Protein AF-A0ABD2NQE4-F1 (afdb_monomer_lite)

Secondary structure (DSSP, 8-state):
-------HHHHHHHHHHHHHHHHTTSS-GGGTS-HHHHHHHHHHHHTTS-TTEEEEEEEPS---EEEETTEEEE---EEEEE----EEEE--PPPEE-SSSEEEEE---SEEEEEETTTTEEEEEEHHHHHHSEEEETTEEE---S--EETTTS--HHHHHHTT-TTT----EEEEE--SEEEEE-SSTTEEEEEESS-EEEEEEETTEEEEEEE-SEEEEE--TTEEEE-SS-EE---------------

InterPro domains:
  IPR022048 Envelope fusion protein-like [PF12259] (82-244)

Radius of gyration: 30.12 Å; chains: 1; bounding box: 75×33×98 Å

pLDDT: mean 81.3, std 13.09, range [29.17, 95.19]

Structure (mmCIF, N/CA/C/O backbone):
data_AF-A0ABD2NQE4-F1
#
_entry.id   AF-A0ABD2NQE4-F1
#
loop_
_atom_site.group_PDB
_atom_site.id
_atom_site.type_symbol
_atom_site.label_atom_id
_atom_site.label_alt_id
_atom_site.label_comp_id
_atom_site.label_asym_id
_atom_site.label_entity_id
_atom_site.label_seq_id
_atom_site.pdbx_PDB_ins_code
_atom_site.Cartn_x
_atom_site.Cartn_y
_atom_site.Cartn_z
_atom_site.occupancy
_atom_site.B_iso_or_equiv
_atom_site.auth_seq_id
_atom_site.auth_comp_id
_atom_site.auth_asym_id
_atom_site.auth_atom_id
_atom_site.pdbx_PDB_model_num
ATOM 1 N N . MET A 1 1 ? 9.183 14.064 -67.040 1.00 40.44 1 MET A N 1
ATOM 2 C CA . MET A 1 1 ? 10.427 13.441 -66.552 1.00 40.44 1 MET A CA 1
ATOM 3 C C . MET A 1 1 ? 10.761 14.152 -65.257 1.00 40.44 1 MET A C 1
ATOM 5 O O . MET A 1 1 ? 10.849 15.370 -65.294 1.00 40.44 1 MET A O 1
ATOM 9 N N . TYR A 1 2 ? 10.782 13.443 -64.129 1.00 34.53 2 TYR A N 1
ATOM 10 C CA . TYR A 1 2 ? 11.183 14.023 -62.847 1.00 34.53 2 TYR A CA 1
ATOM 11 C C . TYR A 1 2 ? 12.609 13.558 -62.582 1.00 34.53 2 TYR A C 1
ATOM 13 O O . TYR A 1 2 ? 12.850 12.358 -62.476 1.00 34.53 2 TYR A O 1
ATOM 21 N N . GLU A 1 3 ? 13.533 14.508 -62.573 1.00 41.41 3 GLU A N 1
ATOM 22 C CA . GLU A 1 3 ? 14.932 14.314 -62.212 1.00 41.41 3 GLU A CA 1
ATOM 23 C C . GLU A 1 3 ? 15.075 14.740 -60.750 1.00 41.41 3 GLU A C 1
ATOM 25 O O . GLU A 1 3 ? 14.549 15.780 -60.348 1.00 41.41 3 GLU A O 1
ATOM 30 N N . VAL A 1 4 ? 15.683 13.882 -59.935 1.00 47.53 4 VAL A N 1
ATOM 31 C CA . VAL A 1 4 ? 15.941 14.147 -58.519 1.00 47.53 4 VAL A CA 1
ATOM 32 C C . VAL A 1 4 ? 17.447 14.103 -58.345 1.00 47.53 4 VAL A C 1
ATOM 34 O O . VAL A 1 4 ? 18.039 13.026 -58.372 1.00 47.53 4 VAL A O 1
ATOM 37 N N . ASP A 1 5 ? 18.049 15.273 -58.170 1.00 59.53 5 ASP A N 1
ATOM 38 C CA . ASP A 1 5 ? 19.453 15.403 -57.801 1.00 59.53 5 ASP A CA 1
ATOM 39 C C . ASP A 1 5 ? 19.585 15.275 -56.280 1.00 59.53 5 ASP A C 1
ATOM 41 O O . ASP A 1 5 ? 19.053 16.093 -55.528 1.00 59.53 5 ASP A O 1
ATOM 45 N N . SER A 1 6 ? 20.292 14.246 -55.808 1.00 63.44 6 SER A N 1
ATOM 46 C CA . SER A 1 6 ? 20.629 14.079 -54.389 1.00 63.44 6 SER A CA 1
ATOM 47 C C . SER A 1 6 ? 22.129 14.265 -54.167 1.00 63.44 6 SER A C 1
ATOM 49 O O . SER A 1 6 ? 22.951 13.525 -54.716 1.00 63.44 6 SER A O 1
ATOM 51 N N . ASN A 1 7 ? 22.500 15.234 -53.329 1.00 75.44 7 ASN A N 1
ATOM 52 C CA . ASN A 1 7 ? 23.886 15.473 -52.933 1.00 75.44 7 ASN A CA 1
ATOM 53 C C . ASN A 1 7 ? 24.275 14.574 -51.750 1.00 75.44 7 ASN A C 1
ATOM 55 O O . ASN A 1 7 ? 24.188 14.960 -50.583 1.00 75.44 7 ASN A O 1
ATOM 59 N N . TYR A 1 8 ? 24.750 13.371 -52.059 1.00 73.31 8 TYR A N 1
ATOM 60 C CA . TYR A 1 8 ? 25.128 12.374 -51.056 1.00 73.31 8 TYR A CA 1
ATOM 61 C C . TYR A 1 8 ? 26.219 12.845 -50.076 1.00 73.31 8 TYR A C 1
ATOM 63 O O . TYR A 1 8 ? 26.265 12.373 -48.942 1.00 73.31 8 TYR A O 1
ATOM 71 N N . ILE A 1 9 ? 27.088 13.787 -50.466 1.00 77.94 9 ILE A N 1
ATOM 72 C CA . ILE A 1 9 ? 28.136 14.322 -49.576 1.00 77.94 9 ILE A CA 1
ATOM 73 C C . ILE A 1 9 ? 27.513 15.139 -48.440 1.00 77.94 9 ILE A C 1
ATOM 75 O O . ILE A 1 9 ? 27.929 15.033 -47.284 1.00 77.94 9 ILE A O 1
ATOM 79 N N . GLU A 1 10 ? 26.501 15.939 -48.761 1.00 78.50 10 GLU A N 1
ATOM 80 C CA . GLU A 1 10 ? 25.782 16.749 -47.783 1.00 78.50 10 GLU A CA 1
ATOM 81 C C . GLU A 1 10 ? 24.981 15.869 -46.819 1.00 78.50 10 GLU A C 1
ATOM 83 O O . GLU A 1 10 ? 25.065 16.052 -45.603 1.00 78.50 10 GLU A O 1
ATOM 88 N N . GLU A 1 11 ? 24.300 14.843 -47.333 1.00 78.38 11 GLU A N 1
ATOM 89 C CA . GLU A 1 11 ? 23.569 13.875 -46.507 1.00 78.38 11 GLU A CA 1
ATOM 90 C C . GLU A 1 11 ? 24.487 13.131 -45.526 1.00 78.38 11 GLU A C 1
ATOM 92 O O . GLU A 1 11 ? 24.168 13.016 -44.337 1.00 78.38 11 GLU A O 1
ATOM 97 N N . VAL A 1 12 ? 25.660 12.680 -45.989 1.00 80.25 12 VAL A N 1
ATOM 98 C CA . VAL A 1 12 ? 26.662 12.014 -45.141 1.00 80.25 12 VAL A CA 1
ATOM 99 C C . VAL A 1 12 ? 27.198 12.964 -44.067 1.00 80.25 12 VAL A C 1
ATOM 101 O O . VAL A 1 12 ? 27.306 12.574 -42.902 1.00 80.25 12 VAL A O 1
ATOM 104 N N . SER A 1 13 ? 27.483 14.220 -44.423 1.00 80.94 13 SER A N 1
ATOM 105 C CA . SER A 1 13 ? 27.954 15.243 -43.480 1.00 80.94 13 SER A CA 1
ATOM 106 C C . SER A 1 13 ? 26.922 15.530 -42.381 1.00 80.94 13 SER A C 1
ATOM 108 O O . SER A 1 13 ? 27.260 15.569 -41.194 1.00 80.94 13 SER A O 1
ATOM 110 N N . ILE A 1 14 ? 25.641 15.639 -42.750 1.00 83.06 14 ILE A N 1
ATOM 111 C CA . ILE A 1 14 ? 24.532 15.832 -41.805 1.00 83.06 14 ILE A CA 1
ATOM 112 C C . ILE A 1 14 ? 24.421 14.644 -40.845 1.00 83.06 14 ILE A C 1
ATOM 114 O O . ILE A 1 14 ? 24.282 14.839 -39.633 1.00 83.06 14 ILE A O 1
ATOM 118 N N . LEU A 1 15 ? 24.485 13.414 -41.362 1.00 82.25 15 LEU A N 1
ATOM 119 C CA . LEU A 1 15 ? 24.384 12.208 -40.540 1.00 82.25 15 LEU A CA 1
ATOM 120 C C . LEU A 1 15 ? 25.554 12.110 -39.549 1.00 82.25 15 LEU A C 1
ATOM 122 O O . LEU A 1 15 ? 25.346 11.830 -38.366 1.00 82.25 15 LEU A O 1
ATOM 126 N N . TYR A 1 16 ? 26.771 12.404 -40.010 1.00 82.00 16 TYR A N 1
ATOM 127 C CA . TYR A 1 16 ? 27.968 12.415 -39.173 1.00 82.00 16 TYR A CA 1
ATOM 128 C C . TYR A 1 16 ? 27.900 13.488 -38.076 1.00 82.00 16 TYR A C 1
ATOM 130 O O . TYR A 1 16 ? 28.210 13.212 -36.916 1.00 82.00 16 TYR A O 1
ATOM 138 N N . GLY A 1 17 ? 27.408 14.687 -38.404 1.00 83.00 17 GLY A N 1
ATOM 139 C CA . GLY A 1 17 ? 27.161 15.747 -37.423 1.00 83.00 17 GLY A CA 1
ATOM 140 C C . GLY A 1 17 ? 26.199 15.311 -36.312 1.00 83.00 17 GLY A C 1
ATOM 141 O O . GLY A 1 17 ? 26.478 15.529 -35.134 1.00 83.00 17 GLY A O 1
ATOM 142 N N . ARG A 1 18 ? 25.113 14.604 -36.660 1.00 84.88 18 ARG A N 1
ATOM 143 C CA . ARG A 1 18 ? 24.162 14.054 -35.673 1.00 84.88 18 ARG A CA 1
ATOM 144 C C . ARG A 1 18 ? 24.807 13.015 -34.755 1.00 84.88 18 ARG A C 1
ATOM 146 O O . ARG A 1 18 ? 24.536 13.016 -33.557 1.00 84.88 18 ARG A O 1
ATOM 153 N N . ILE A 1 19 ? 25.665 12.150 -35.298 1.00 82.31 19 ILE A N 1
ATOM 154 C CA . ILE A 1 19 ? 26.423 11.160 -34.517 1.00 82.31 19 ILE A CA 1
ATOM 155 C C . ILE A 1 19 ? 27.316 11.847 -33.483 1.00 82.31 19 ILE A C 1
ATOM 157 O O . ILE A 1 19 ? 27.310 11.446 -32.318 1.00 82.31 19 ILE A O 1
ATOM 161 N N . LEU A 1 20 ? 28.054 12.883 -33.888 1.00 80.12 20 LEU A N 1
ATOM 162 C CA . LEU A 1 20 ? 28.906 13.645 -32.976 1.00 80.12 20 LEU A CA 1
ATOM 163 C C . LEU A 1 20 ? 28.085 14.349 -31.893 1.00 80.12 20 LEU A C 1
ATOM 165 O O . LEU A 1 20 ? 28.434 14.277 -30.717 1.00 80.12 20 LEU A O 1
ATOM 169 N N . ASP A 1 21 ? 26.972 14.979 -32.261 1.00 83.00 21 ASP A N 1
ATOM 170 C CA . ASP A 1 21 ? 26.091 15.636 -31.296 1.00 83.00 21 ASP A CA 1
ATOM 171 C C . ASP A 1 21 ? 25.527 14.648 -30.262 1.00 83.00 21 ASP A C 1
ATOM 173 O O . ASP A 1 21 ? 25.478 14.970 -29.075 1.00 83.00 21 ASP A O 1
ATOM 177 N N . ILE A 1 22 ? 25.159 13.430 -30.670 1.00 78.31 22 ILE A N 1
ATOM 178 C CA . ILE A 1 22 ? 24.717 12.371 -29.747 1.00 78.31 22 ILE A CA 1
ATOM 179 C C . ILE A 1 22 ? 25.872 11.893 -28.863 1.00 78.31 22 ILE A C 1
ATOM 181 O O . ILE A 1 22 ? 25.692 11.735 -27.656 1.00 78.31 22 ILE A O 1
ATOM 185 N N . HIS A 1 23 ? 27.071 11.721 -29.425 1.00 76.81 23 HIS A N 1
ATOM 186 C CA . HIS A 1 23 ? 28.264 11.346 -28.662 1.00 76.81 23 HIS A CA 1
ATOM 187 C C . HIS A 1 23 ? 28.591 12.360 -27.555 1.00 76.81 23 HIS A C 1
ATOM 189 O O . HIS A 1 23 ? 28.909 11.975 -26.430 1.00 76.81 23 HIS A O 1
ATOM 195 N N . PHE A 1 24 ? 28.462 13.655 -27.855 1.00 79.06 24 PHE A N 1
ATOM 196 C CA . PHE A 1 24 ? 28.675 14.745 -26.901 1.00 79.06 24 PHE A CA 1
ATOM 197 C C . PHE A 1 24 ? 27.445 15.061 -26.031 1.00 79.06 24 PHE A C 1
ATOM 199 O O . PHE A 1 24 ? 27.476 16.033 -25.276 1.00 79.06 24 PHE A O 1
ATOM 206 N N . GLY A 1 25 ? 26.369 14.271 -26.120 1.00 73.06 25 GLY A N 1
ATOM 207 C CA . GLY A 1 25 ? 25.158 14.439 -25.309 1.00 73.06 25 GLY A CA 1
ATOM 208 C C . GLY A 1 25 ? 24.326 15.683 -25.643 1.00 73.06 25 GLY A C 1
ATOM 209 O O . GLY A 1 25 ? 23.536 16.127 -24.815 1.00 73.06 25 GLY A O 1
ATOM 210 N N . ARG A 1 26 ? 24.504 16.264 -26.834 1.00 81.25 26 ARG A N 1
ATOM 211 C CA . ARG A 1 26 ? 23.778 17.450 -27.325 1.00 81.25 26 ARG A CA 1
ATOM 212 C C . ARG A 1 26 ? 22.455 17.109 -28.012 1.00 81.25 26 ARG A C 1
ATOM 214 O O . ARG A 1 26 ? 21.617 17.990 -28.171 1.00 81.25 26 ARG A O 1
ATOM 221 N N . ARG A 1 27 ? 22.279 15.854 -28.430 1.00 76.75 27 ARG A N 1
ATOM 222 C CA . ARG A 1 27 ? 21.092 15.332 -29.127 1.00 76.75 27 ARG A CA 1
ATOM 223 C C . ARG A 1 27 ? 20.709 13.950 -28.611 1.00 76.75 27 ARG A C 1
ATOM 225 O O . ARG A 1 27 ? 21.538 13.253 -28.024 1.00 76.75 27 ARG A O 1
ATOM 232 N N . HIS A 1 28 ? 19.461 13.546 -28.851 1.00 75.94 28 HIS A N 1
ATOM 233 C CA . HIS A 1 28 ? 18.956 12.239 -28.424 1.00 75.94 28 HIS A CA 1
ATOM 234 C C . HIS A 1 28 ? 19.176 11.170 -29.505 1.00 75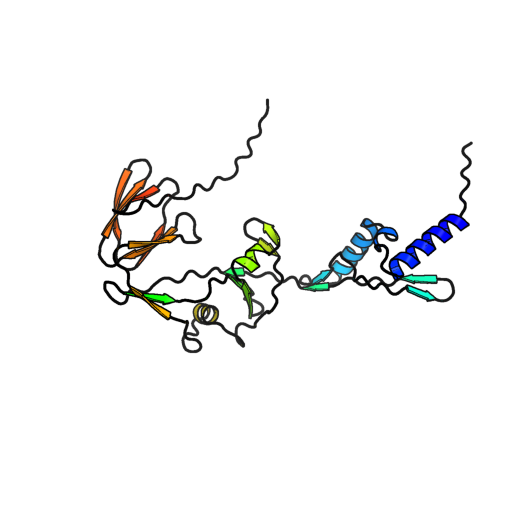.94 28 HIS A C 1
ATOM 236 O O . HIS A 1 28 ? 19.019 11.436 -30.693 1.00 75.94 28 HIS A O 1
ATOM 242 N N . ILE A 1 29 ? 19.446 9.919 -29.111 1.00 76.81 29 ILE A N 1
ATOM 243 C CA . ILE A 1 29 ? 19.647 8.795 -30.051 1.00 76.81 29 ILE A CA 1
ATOM 244 C C . ILE A 1 29 ? 18.463 8.564 -31.007 1.00 76.81 29 ILE A C 1
ATOM 246 O O . ILE A 1 29 ? 18.639 8.068 -32.120 1.00 76.81 29 ILE A O 1
ATOM 250 N N . PHE A 1 30 ? 17.262 8.975 -30.594 1.00 75.56 30 PHE A N 1
ATOM 251 C CA . PHE A 1 30 ? 16.037 8.866 -31.391 1.00 75.56 30 PHE A CA 1
ATOM 252 C C . PHE A 1 30 ? 16.047 9.775 -32.635 1.00 75.56 30 PHE A C 1
ATOM 254 O O . PHE A 1 30 ? 15.196 9.639 -33.507 1.00 75.56 30 PHE A O 1
ATOM 261 N N . GLU A 1 31 ? 17.013 10.693 -32.741 1.00 75.69 31 GLU A N 1
ATOM 262 C CA . GLU A 1 31 ? 17.236 11.507 -33.943 1.00 75.69 31 GLU A CA 1
ATOM 263 C C . GLU A 1 31 ? 18.037 10.766 -35.033 1.00 75.69 31 GLU A C 1
ATOM 265 O O . GLU A 1 31 ? 18.014 11.172 -36.197 1.00 75.69 31 GLU A O 1
ATOM 270 N N . LEU A 1 32 ? 18.743 9.684 -34.672 1.00 76.94 32 LEU A N 1
ATOM 271 C CA . LEU A 1 32 ? 19.431 8.779 -35.608 1.00 76.94 32 LEU A CA 1
ATOM 272 C C . LEU A 1 32 ? 18.641 7.496 -35.860 1.00 76.94 32 LEU A C 1
ATOM 274 O O . LEU A 1 32 ? 18.594 7.001 -36.985 1.00 76.94 32 LEU A O 1
ATOM 278 N N . LEU A 1 33 ? 18.042 6.937 -34.811 1.00 74.62 33 LEU A N 1
ATOM 279 C CA . LEU A 1 33 ? 17.226 5.733 -34.884 1.00 74.62 33 LEU A CA 1
ATOM 280 C C . LEU A 1 33 ? 15.763 6.130 -34.729 1.00 74.62 33 LEU A C 1
ATOM 282 O O . LEU A 1 33 ? 15.400 6.725 -33.721 1.00 74.62 33 LEU A O 1
ATOM 286 N N . SER A 1 34 ? 14.908 5.774 -35.689 1.00 79.38 34 SER A N 1
ATOM 287 C CA . SER A 1 34 ? 13.472 6.014 -35.528 1.00 79.38 34 SER A CA 1
ATOM 288 C C . SER A 1 34 ? 12.963 5.344 -34.247 1.00 79.38 34 SER A C 1
ATOM 290 O O . SER A 1 34 ? 13.388 4.236 -33.908 1.00 79.38 34 SER A O 1
ATOM 292 N N . ALA A 1 35 ? 12.033 6.001 -33.546 1.00 78.94 35 ALA A N 1
ATOM 293 C CA . ALA A 1 35 ? 11.450 5.467 -32.313 1.00 78.94 35 ALA A CA 1
ATOM 294 C C . ALA A 1 35 ? 10.928 4.033 -32.513 1.00 78.94 35 ALA A C 1
ATOM 296 O O . ALA A 1 35 ? 11.248 3.151 -31.726 1.00 78.94 35 ALA A O 1
ATOM 297 N N . ALA A 1 36 ? 10.256 3.771 -33.640 1.00 83.62 36 ALA A N 1
ATOM 298 C CA . ALA A 1 36 ? 9.769 2.442 -34.009 1.00 83.62 36 ALA A CA 1
ATOM 299 C C . ALA A 1 36 ? 10.883 1.383 -34.100 1.00 83.62 36 ALA A C 1
ATOM 301 O O . ALA A 1 36 ? 10.703 0.257 -33.641 1.00 83.62 36 ALA A O 1
ATOM 302 N N . LYS A 1 37 ? 12.051 1.734 -34.659 1.00 84.06 37 LYS A N 1
ATOM 303 C CA . LYS A 1 37 ? 13.181 0.803 -34.776 1.00 84.06 37 LYS A CA 1
ATOM 304 C C . LYS A 1 37 ? 13.775 0.473 -33.409 1.00 84.06 37 LYS A C 1
ATOM 306 O O . LYS A 1 37 ? 14.116 -0.678 -33.161 1.00 84.06 37 LYS A O 1
ATOM 311 N N . VAL A 1 38 ? 13.877 1.461 -32.520 1.00 82.25 38 VAL A N 1
ATOM 312 C CA . VAL A 1 38 ? 14.343 1.227 -31.146 1.00 82.25 38 VAL A CA 1
ATOM 313 C C . VAL A 1 38 ? 13.339 0.377 -30.370 1.00 82.25 38 VAL A C 1
ATOM 315 O O . VAL A 1 38 ? 13.747 -0.582 -29.723 1.00 82.25 38 VAL A O 1
ATOM 318 N N . THR A 1 39 ? 12.040 0.668 -30.481 1.00 86.06 39 THR A N 1
ATOM 319 C CA . THR A 1 39 ? 10.979 -0.129 -29.851 1.00 86.06 39 THR A CA 1
ATOM 320 C C . THR A 1 39 ? 11.036 -1.588 -30.294 1.00 86.06 39 THR A C 1
ATOM 322 O O . THR A 1 39 ? 11.060 -2.461 -29.436 1.00 86.06 39 THR A O 1
ATOM 325 N N . ALA A 1 40 ? 11.167 -1.862 -31.596 1.00 88.06 40 ALA A N 1
ATOM 326 C CA . ALA A 1 40 ? 11.265 -3.231 -32.106 1.00 88.06 40 ALA A CA 1
ATOM 327 C C . ALA A 1 40 ? 12.488 -3.990 -31.553 1.00 88.06 40 ALA A C 1
ATOM 329 O O . ALA A 1 40 ? 12.373 -5.151 -31.167 1.00 88.06 40 ALA A O 1
ATOM 330 N N . ILE A 1 41 ? 13.652 -3.331 -31.459 1.00 86.94 41 ILE A N 1
ATOM 331 C CA . ILE A 1 41 ? 14.863 -3.928 -30.862 1.00 86.94 41 ILE A CA 1
ATOM 332 C C . ILE A 1 41 ? 14.641 -4.227 -29.375 1.00 86.94 41 ILE A C 1
ATOM 334 O O . ILE A 1 41 ? 15.032 -5.290 -28.891 1.00 86.94 41 ILE A O 1
ATOM 338 N N . ILE A 1 42 ? 14.020 -3.296 -28.646 1.00 87.81 42 ILE A N 1
ATOM 339 C CA . ILE A 1 42 ? 13.706 -3.473 -27.226 1.00 87.81 42 ILE A CA 1
ATOM 340 C C . ILE A 1 42 ? 12.729 -4.634 -27.034 1.00 87.81 42 ILE A C 1
ATOM 342 O O . ILE A 1 42 ? 12.963 -5.462 -26.162 1.00 87.81 42 ILE A O 1
ATOM 346 N N . GLU A 1 43 ? 11.676 -4.731 -27.843 1.00 90.25 43 GLU A N 1
ATOM 347 C CA . GLU A 1 43 ? 10.701 -5.825 -27.781 1.00 90.25 43 GLU A CA 1
ATOM 348 C C . GLU A 1 43 ? 11.355 -7.184 -28.055 1.00 90.25 43 GLU A C 1
ATOM 350 O O . GLU A 1 43 ? 11.139 -8.133 -27.300 1.00 90.25 43 GLU A O 1
ATOM 355 N N . GLU A 1 44 ? 12.224 -7.279 -29.064 1.00 92.69 44 GLU A N 1
ATOM 356 C CA . GLU A 1 44 ? 12.961 -8.514 -29.347 1.00 92.69 44 GLU A CA 1
ATOM 357 C C . GLU A 1 44 ? 13.900 -8.900 -28.191 1.00 92.69 44 GLU A C 1
ATOM 359 O O . GLU A 1 44 ? 13.981 -10.068 -27.798 1.00 92.69 44 GLU A O 1
ATOM 364 N N . ALA A 1 45 ? 14.608 -7.924 -27.617 1.00 88.00 45 ALA A N 1
ATOM 365 C CA . ALA A 1 45 ? 15.473 -8.151 -26.464 1.00 88.00 45 ALA A CA 1
ATOM 366 C C . ALA A 1 45 ? 14.665 -8.541 -25.214 1.00 88.00 45 ALA A C 1
ATOM 368 O O . ALA A 1 45 ? 15.085 -9.413 -24.453 1.00 88.00 45 ALA A O 1
ATOM 369 N N . GLN A 1 46 ? 13.483 -7.952 -25.031 1.00 89.56 46 GLN A N 1
ATOM 370 C CA . GLN A 1 46 ? 12.584 -8.209 -23.911 1.00 89.56 46 GLN A CA 1
ATOM 371 C C . GLN A 1 46 ? 12.090 -9.660 -23.879 1.00 89.56 46 GLN A C 1
ATOM 373 O O . GLN A 1 46 ? 11.945 -10.217 -22.792 1.00 89.56 46 GLN A O 1
ATOM 378 N N . LEU A 1 47 ? 11.888 -10.289 -25.043 1.00 91.88 47 LEU A N 1
ATOM 379 C CA . LEU A 1 47 ? 11.509 -11.706 -25.155 1.00 91.88 47 LEU A CA 1
ATOM 380 C C . LEU A 1 47 ? 12.594 -12.669 -24.649 1.00 91.88 47 LEU A C 1
ATOM 382 O O . LEU A 1 47 ? 12.291 -13.812 -24.315 1.00 91.88 47 LEU A O 1
ATOM 386 N N . LYS A 1 48 ? 13.855 -12.222 -24.602 1.00 93.06 48 LYS A N 1
ATOM 387 C CA . LYS A 1 48 ? 15.000 -13.013 -24.121 1.00 93.06 48 LYS A CA 1
ATOM 388 C C . LYS A 1 48 ? 15.240 -12.831 -22.618 1.00 93.06 48 LYS A C 1
ATOM 390 O O . LYS A 1 48 ? 16.065 -13.542 -22.049 1.00 93.06 48 LYS A O 1
ATOM 395 N N . LEU A 1 49 ? 14.553 -11.880 -21.982 1.00 86.31 49 LEU A N 1
ATOM 396 C CA . LEU A 1 49 ? 14.669 -11.614 -20.553 1.00 86.31 49 LEU A CA 1
ATOM 397 C C . LEU A 1 49 ? 13.628 -12.408 -19.748 1.00 86.31 49 LEU A C 1
ATOM 399 O O . LEU A 1 49 ? 12.527 -12.663 -20.240 1.00 86.31 49 LEU A O 1
ATOM 403 N N . PRO A 1 50 ? 13.932 -12.747 -18.481 1.00 85.75 50 PRO A N 1
ATOM 404 C CA . PRO A 1 50 ? 12.927 -13.198 -17.529 1.00 85.75 50 PRO A CA 1
ATOM 405 C C . PRO A 1 50 ? 11.740 -12.233 -17.467 1.00 85.75 50 PRO A C 1
ATOM 407 O O . PRO A 1 50 ? 11.898 -11.018 -17.597 1.00 85.75 50 PRO A O 1
ATOM 410 N N . SER A 1 51 ? 10.549 -12.764 -17.195 1.00 80.62 51 SER A N 1
ATOM 411 C CA . SER A 1 51 ? 9.312 -11.978 -17.169 1.00 80.62 51 SER A CA 1
ATOM 412 C C . SER A 1 51 ? 9.305 -10.855 -16.127 1.00 80.62 51 SER A C 1
ATOM 414 O O . SER A 1 51 ? 8.564 -9.892 -16.328 1.00 80.62 51 SER A O 1
ATOM 416 N N . SER A 1 52 ? 10.108 -10.963 -15.060 1.00 77.44 52 SER A N 1
ATOM 417 C CA . SER A 1 52 ? 10.273 -9.934 -14.023 1.00 77.44 52 SER A CA 1
ATOM 418 C C . SER A 1 52 ? 11.139 -8.756 -14.469 1.00 77.44 52 SER A C 1
ATOM 420 O O . SER A 1 52 ? 11.031 -7.677 -13.903 1.00 77.44 52 SER A O 1
ATOM 422 N N . LEU A 1 53 ? 11.974 -8.909 -15.497 1.00 83.19 53 LEU A N 1
ATOM 423 C CA . LEU A 1 53 ? 12.824 -7.826 -15.979 1.00 83.19 53 LEU A CA 1
ATOM 424 C C . LEU A 1 53 ? 12.126 -7.042 -17.089 1.00 83.19 53 LEU A C 1
ATOM 426 O O . LEU A 1 53 ? 11.418 -7.602 -17.929 1.00 83.19 53 LEU A O 1
ATOM 430 N N . ARG A 1 54 ? 12.343 -5.730 -17.119 1.00 84.88 54 ARG A N 1
ATOM 431 C CA . ARG A 1 54 ? 11.909 -4.842 -18.198 1.00 84.88 54 ARG A CA 1
ATOM 432 C C . ARG A 1 54 ? 13.040 -3.924 -18.624 1.00 84.88 54 ARG A C 1
ATOM 434 O O . ARG A 1 54 ? 13.756 -3.377 -17.788 1.00 84.88 54 ARG A O 1
ATOM 441 N N . ILE A 1 55 ? 13.174 -3.732 -19.928 1.00 85.25 55 ILE A N 1
ATOM 442 C CA . ILE A 1 55 ? 14.086 -2.743 -20.498 1.00 85.25 55 ILE A CA 1
ATOM 443 C C . ILE A 1 55 ? 13.393 -1.378 -20.457 1.00 85.25 55 ILE A C 1
ATOM 445 O O . ILE A 1 55 ? 12.312 -1.201 -21.022 1.00 85.25 55 ILE A O 1
ATOM 449 N N . LEU A 1 56 ? 14.011 -0.403 -19.796 1.00 81.44 56 LEU A N 1
ATOM 450 C CA . LEU A 1 56 ? 13.539 0.977 -19.810 1.00 81.44 56 LEU A CA 1
ATOM 451 C C . LEU A 1 56 ? 13.827 1.589 -21.182 1.00 81.44 56 LEU A C 1
ATOM 453 O O . LEU A 1 56 ? 14.953 1.528 -21.668 1.00 81.44 56 LEU A O 1
ATOM 457 N N . GLN A 1 57 ? 12.818 2.208 -21.798 1.00 76.19 57 GLN A N 1
ATOM 458 C CA . GLN A 1 57 ? 12.942 2.786 -23.144 1.00 76.19 57 GLN A CA 1
ATOM 459 C C . GLN A 1 57 ? 13.861 4.015 -23.201 1.00 76.19 57 GLN A C 1
ATOM 461 O O . GLN A 1 57 ? 14.270 4.432 -24.284 1.00 76.19 57 GLN A O 1
ATOM 466 N N . THR A 1 58 ? 14.215 4.583 -22.048 1.00 73.06 58 THR A N 1
ATOM 467 C CA . THR A 1 58 ? 15.147 5.706 -21.958 1.00 73.06 58 THR A CA 1
ATOM 468 C C . THR A 1 58 ? 16.591 5.188 -21.933 1.00 73.06 58 THR A C 1
ATOM 470 O O . THR A 1 58 ? 16.964 4.474 -20.998 1.00 73.06 58 THR A O 1
ATOM 473 N N . PRO A 1 59 ? 17.427 5.535 -22.927 1.00 70.00 59 PRO A N 1
ATOM 474 C CA . PRO A 1 59 ? 18.820 5.109 -22.971 1.00 70.00 59 PRO A CA 1
ATOM 475 C C . PRO A 1 59 ? 19.665 5.833 -21.914 1.00 70.00 59 PRO A C 1
ATOM 477 O O . PRO A 1 59 ? 19.401 6.979 -21.543 1.00 70.00 59 PRO A O 1
ATOM 480 N N . ILE A 1 60 ? 20.739 5.185 -21.466 1.00 67.56 60 ILE A N 1
ATOM 481 C CA . ILE A 1 60 ? 21.751 5.804 -20.608 1.00 67.56 60 ILE A CA 1
ATOM 482 C C . ILE A 1 60 ? 22.509 6.835 -21.454 1.00 67.56 60 ILE A C 1
ATOM 484 O O . ILE A 1 60 ? 23.081 6.497 -22.488 1.00 67.56 60 ILE A O 1
ATOM 488 N N . MET A 1 61 ? 22.529 8.098 -21.012 1.00 59.06 61 MET A N 1
ATOM 489 C CA . MET A 1 61 ? 22.959 9.253 -21.824 1.00 59.06 61 MET A CA 1
ATOM 490 C C . MET A 1 61 ? 24.394 9.179 -22.382 1.00 59.06 61 MET A C 1
ATOM 492 O O . MET A 1 61 ? 24.731 9.930 -23.293 1.00 59.06 61 MET A O 1
ATOM 496 N N . LYS A 1 62 ? 25.255 8.288 -21.878 1.00 63.44 62 LYS A N 1
ATOM 497 C CA . LYS A 1 62 ? 26.614 8.101 -22.403 1.00 63.44 62 LYS A CA 1
ATOM 498 C C . LYS A 1 62 ? 26.623 6.979 -23.436 1.00 63.44 62 LYS A C 1
ATOM 500 O O . LYS A 1 62 ? 26.728 5.808 -23.085 1.00 63.44 62 LYS A O 1
ATOM 505 N N . THR A 1 63 ? 26.545 7.361 -24.706 1.00 66.50 63 THR A N 1
ATOM 506 C CA . THR A 1 63 ? 26.637 6.440 -25.845 1.00 66.50 63 THR A CA 1
ATOM 507 C C . THR A 1 63 ? 28.061 6.495 -26.416 1.00 66.50 63 THR A C 1
ATOM 509 O O . THR A 1 63 ? 28.402 7.460 -27.109 1.00 66.50 63 THR A O 1
ATOM 512 N N . PRO A 1 64 ? 28.946 5.525 -26.115 1.00 69.31 64 PRO A N 1
ATOM 513 C CA . PRO A 1 64 ? 30.271 5.501 -26.717 1.00 69.31 64 PRO A CA 1
ATOM 514 C C . PRO A 1 64 ? 30.161 5.280 -28.229 1.00 69.31 64 PRO A C 1
ATOM 516 O O . PRO A 1 64 ? 29.454 4.384 -28.701 1.00 69.31 64 PRO A O 1
ATOM 519 N N . VAL A 1 65 ? 30.893 6.103 -28.976 1.00 70.06 65 VAL A N 1
ATOM 520 C CA . VAL A 1 65 ? 31.072 5.969 -30.421 1.00 70.06 65 VAL A CA 1
ATOM 521 C C . VAL A 1 65 ? 32.504 5.510 -30.662 1.00 70.06 65 VAL A C 1
ATOM 523 O O . VAL A 1 65 ? 33.448 6.103 -30.145 1.00 70.06 65 VAL A O 1
ATOM 526 N N . GLN A 1 66 ? 32.660 4.417 -31.400 1.00 74.19 66 GLN A N 1
ATOM 527 C CA . GLN A 1 66 ? 33.945 3.841 -31.778 1.00 74.19 66 GLN A CA 1
ATOM 528 C C . GLN A 1 66 ? 34.067 3.886 -33.297 1.00 74.19 66 GLN A C 1
ATOM 530 O O . GLN A 1 66 ? 33.176 3.430 -34.007 1.00 74.19 66 GLN A O 1
ATOM 535 N N . HIS A 1 67 ? 35.176 4.426 -33.791 1.00 72.31 67 HIS A N 1
ATOM 536 C CA . HIS A 1 67 ? 35.512 4.364 -35.207 1.00 72.31 67 HIS A CA 1
ATOM 537 C C . HIS A 1 67 ? 36.377 3.125 -35.443 1.00 72.31 67 HIS A C 1
ATOM 539 O O . HIS A 1 67 ? 37.470 3.025 -34.883 1.00 72.31 67 HIS A O 1
ATOM 545 N N . ILE A 1 68 ? 35.887 2.170 -36.232 1.00 76.31 68 ILE A N 1
ATOM 546 C CA . ILE A 1 68 ? 36.600 0.926 -36.536 1.00 76.31 68 ILE A CA 1
ATOM 547 C C . ILE A 1 68 ? 36.783 0.850 -38.048 1.00 76.31 68 ILE A C 1
ATOM 549 O O . ILE A 1 68 ? 35.855 0.518 -38.777 1.00 76.31 68 ILE A O 1
ATOM 553 N N . SER A 1 69 ? 38.002 1.137 -38.509 1.00 73.88 69 SER A N 1
ATOM 554 C CA . SER A 1 69 ? 38.410 1.087 -39.921 1.00 73.88 69 SER A CA 1
ATOM 555 C C . SER A 1 69 ? 37.524 1.937 -40.848 1.00 73.88 69 SER A C 1
ATOM 557 O O . SER A 1 69 ? 37.826 3.112 -41.030 1.00 73.88 69 SER A O 1
ATOM 559 N N . ASN A 1 70 ? 36.430 1.370 -41.377 1.00 78.56 70 ASN A N 1
ATOM 560 C CA . ASN A 1 70 ? 35.476 2.012 -42.294 1.00 78.56 70 ASN A CA 1
ATOM 561 C C . ASN A 1 70 ? 34.062 2.169 -41.697 1.00 78.56 70 ASN A C 1
ATOM 563 O O . ASN A 1 70 ? 33.140 2.570 -42.404 1.00 78.56 70 ASN A O 1
ATOM 567 N N . GLU A 1 71 ? 33.867 1.830 -40.424 1.00 76.44 71 GLU A N 1
ATOM 568 C CA . GLU A 1 71 ? 32.557 1.822 -39.778 1.00 76.44 71 GLU A CA 1
ATOM 569 C C . GLU A 1 71 ? 32.537 2.709 -38.533 1.00 76.44 71 GLU A C 1
ATOM 571 O O . GLU A 1 71 ? 33.498 2.783 -37.759 1.00 76.44 71 GLU A O 1
ATOM 576 N N . ILE A 1 72 ? 31.391 3.353 -38.312 1.00 73.94 72 ILE A N 1
ATOM 577 C CA . ILE A 1 72 ? 31.089 4.060 -37.072 1.00 73.94 72 ILE A CA 1
ATOM 578 C C . ILE A 1 72 ? 30.185 3.160 -36.239 1.00 73.94 72 ILE A C 1
ATOM 580 O O . ILE A 1 72 ? 29.002 2.994 -36.538 1.00 73.94 72 ILE A O 1
ATOM 584 N N . LEU A 1 73 ? 30.740 2.593 -35.171 1.00 76.69 73 LEU A N 1
ATOM 585 C CA . LEU A 1 73 ? 29.998 1.772 -34.230 1.00 76.69 73 LEU A CA 1
ATOM 586 C C . LEU A 1 73 ? 29.506 2.633 -33.070 1.00 76.69 73 LEU A C 1
ATOM 588 O O . LEU A 1 73 ? 30.291 3.183 -32.299 1.00 76.69 73 LEU A O 1
ATOM 592 N N . MET A 1 74 ? 28.192 2.697 -32.907 1.00 75.12 74 MET A N 1
ATOM 593 C CA . MET A 1 74 ? 27.548 3.358 -31.780 1.00 75.12 74 MET A CA 1
ATOM 594 C C . MET A 1 74 ? 26.933 2.304 -30.861 1.00 75.12 74 MET A C 1
ATOM 596 O O . MET A 1 74 ? 26.116 1.498 -31.304 1.00 75.12 74 MET A O 1
ATOM 600 N N . LYS A 1 75 ? 27.318 2.300 -29.580 1.00 78.50 75 LYS A N 1
ATOM 601 C CA . LYS A 1 75 ? 26.761 1.369 -28.587 1.00 78.50 75 LYS A CA 1
ATOM 602 C C . LYS A 1 75 ? 25.824 2.112 -27.652 1.00 78.50 75 LYS A C 1
ATOM 604 O O . LYS A 1 75 ? 26.260 2.941 -26.861 1.00 78.50 75 LYS A O 1
ATOM 609 N N . VAL A 1 76 ? 24.539 1.798 -27.747 1.00 76.69 76 VAL A N 1
ATOM 610 C CA . VAL A 1 76 ? 23.492 2.376 -26.903 1.00 76.69 76 VAL A CA 1
ATOM 611 C C . VAL A 1 76 ? 23.183 1.391 -25.786 1.00 76.69 76 VAL A C 1
ATOM 613 O O . VAL A 1 76 ? 22.963 0.209 -26.042 1.00 76.69 76 VAL A O 1
ATOM 616 N N . HIS A 1 77 ? 23.169 1.879 -24.550 1.00 80.69 77 HIS A N 1
ATOM 617 C CA . HIS A 1 77 ? 22.856 1.071 -23.378 1.00 80.69 77 HIS A CA 1
ATOM 618 C C . HIS A 1 77 ? 21.479 1.456 -22.843 1.00 80.69 77 HIS A C 1
ATOM 620 O O . HIS A 1 77 ? 21.204 2.636 -22.636 1.00 80.69 77 HIS A O 1
ATOM 626 N N . PHE A 1 78 ? 20.636 0.459 -22.592 1.00 83.31 78 PHE A N 1
ATOM 627 C CA . PHE A 1 78 ? 19.345 0.629 -21.932 1.00 83.31 78 PHE A CA 1
ATOM 628 C C . PHE A 1 78 ? 19.402 -0.013 -20.553 1.00 83.31 78 PHE A C 1
ATOM 630 O O . PHE A 1 78 ? 19.991 -1.084 -20.384 1.00 83.31 78 PHE A O 1
ATOM 637 N N . SER A 1 79 ? 18.803 0.647 -19.567 1.00 82.31 79 SER A N 1
ATOM 638 C CA . SER A 1 79 ? 18.703 0.088 -18.223 1.00 82.31 79 SER A CA 1
ATOM 639 C C . SER A 1 79 ? 17.695 -1.053 -18.215 1.00 82.31 79 SER A C 1
ATOM 641 O O . SER A 1 79 ? 16.586 -0.912 -18.726 1.00 82.31 79 SER A O 1
ATOM 643 N N . VAL A 1 80 ? 18.073 -2.172 -17.606 1.00 83.19 80 VAL A N 1
ATOM 644 C CA . VAL A 1 80 ? 17.149 -3.257 -17.281 1.00 83.19 80 VAL A CA 1
ATOM 645 C C . VAL A 1 80 ? 16.776 -3.107 -15.815 1.00 83.19 80 VAL A C 1
ATOM 647 O O . VAL A 1 80 ? 17.655 -3.019 -14.959 1.00 83.19 80 VAL A O 1
ATOM 650 N N . SER A 1 81 ? 15.482 -3.051 -15.531 1.00 82.06 81 SER A N 1
ATOM 651 C CA . SER A 1 81 ? 14.954 -2.934 -14.176 1.00 82.06 81 SER A CA 1
ATOM 652 C C . SER A 1 81 ? 14.036 -4.103 -13.877 1.00 82.06 81 SER A C 1
ATOM 654 O O . SER A 1 81 ? 13.332 -4.598 -14.756 1.00 82.06 81 SER A O 1
ATOM 656 N N . GLU A 1 82 ? 14.058 -4.553 -12.631 1.00 82.19 82 GLU A N 1
ATOM 657 C CA . GLU A 1 82 ? 13.148 -5.582 -12.158 1.00 82.19 82 GLU A CA 1
ATOM 658 C C . GLU A 1 82 ? 11.826 -4.951 -11.720 1.00 82.19 82 GLU A C 1
ATOM 660 O O . GLU A 1 82 ? 11.798 -3.964 -10.987 1.00 82.19 82 GLU A O 1
ATOM 665 N N . PHE A 1 83 ? 10.732 -5.521 -12.208 1.00 81.25 83 PHE A N 1
ATOM 666 C CA . PHE A 1 83 ? 9.369 -5.189 -11.843 1.00 81.25 83 PHE A CA 1
ATOM 667 C C . PHE A 1 83 ? 8.781 -6.398 -11.133 1.00 81.25 83 PHE A C 1
ATOM 669 O O . PHE A 1 83 ? 8.420 -7.399 -11.757 1.00 81.25 83 PHE A O 1
ATOM 676 N N . THR A 1 84 ? 8.663 -6.276 -9.819 1.00 85.25 84 THR A N 1
ATOM 677 C CA . THR A 1 84 ? 8.017 -7.279 -8.976 1.00 85.25 84 THR A CA 1
ATOM 678 C C . THR A 1 84 ? 6.647 -6.759 -8.561 1.00 85.25 84 THR A C 1
ATOM 680 O O . THR A 1 84 ? 6.476 -5.570 -8.291 1.00 85.25 84 THR A O 1
ATOM 683 N N . SER A 1 85 ? 5.647 -7.639 -8.569 1.00 88.31 85 SER A N 1
ATOM 684 C CA . SER A 1 85 ? 4.299 -7.299 -8.108 1.00 88.31 85 SER A CA 1
ATOM 685 C C . SER A 1 85 ? 4.213 -7.533 -6.608 1.00 88.31 85 SER A C 1
ATOM 687 O O . SER A 1 85 ? 4.631 -8.582 -6.131 1.00 88.31 85 SER A O 1
ATOM 689 N N . PHE A 1 86 ? 3.662 -6.562 -5.889 1.00 92.56 86 PHE A N 1
ATOM 690 C CA . PHE A 1 86 ? 3.500 -6.620 -4.442 1.00 92.56 86 PHE A CA 1
ATOM 691 C C . PHE A 1 86 ? 2.038 -6.411 -4.068 1.00 92.56 86 PHE A C 1
ATOM 693 O O . PHE A 1 86 ? 1.360 -5.565 -4.658 1.00 92.56 86 PHE A O 1
ATOM 700 N N . ASP A 1 87 ? 1.586 -7.118 -3.038 1.00 92.25 87 ASP A N 1
ATOM 701 C CA . ASP A 1 87 ? 0.297 -6.865 -2.410 1.00 92.25 87 ASP A CA 1
ATOM 702 C C . ASP A 1 87 ? 0.410 -5.667 -1.466 1.00 92.25 87 ASP A C 1
ATOM 704 O O . ASP A 1 87 ? 1.274 -5.621 -0.586 1.00 92.25 87 ASP A O 1
ATOM 708 N N . LEU A 1 88 ? -0.473 -4.682 -1.649 1.00 90.75 88 LEU A N 1
ATOM 709 C CA . LEU A 1 88 ? -0.538 -3.505 -0.788 1.00 90.75 88 LEU A CA 1
ATOM 710 C C . LEU A 1 88 ? -1.445 -3.769 0.414 1.00 90.75 88 LEU A C 1
ATOM 712 O O . LEU A 1 88 ? -2.648 -3.993 0.279 1.00 90.75 88 LEU A O 1
ATOM 716 N N . ILE A 1 89 ? -0.876 -3.662 1.609 1.00 87.81 89 ILE A N 1
ATOM 717 C CA . ILE A 1 89 ? -1.550 -3.874 2.884 1.00 87.81 89 ILE A CA 1
ATOM 718 C C . ILE A 1 89 ? -1.553 -2.561 3.657 1.00 87.81 89 ILE A C 1
ATOM 720 O O . ILE A 1 89 ? -0.516 -2.057 4.092 1.00 87.81 89 ILE A O 1
ATOM 724 N N . LYS A 1 90 ? -2.750 -2.015 3.876 1.00 84.88 90 LYS A N 1
ATOM 725 C CA . LYS A 1 90 ? -2.955 -0.859 4.749 1.00 84.88 90 LYS A CA 1
ATOM 726 C C . LYS A 1 90 ? -3.474 -1.320 6.103 1.00 84.88 90 LYS A C 1
ATOM 728 O O . LYS A 1 90 ? -4.652 -1.648 6.252 1.00 84.88 90 LYS A O 1
ATOM 733 N N . VAL A 1 91 ? -2.602 -1.318 7.105 1.00 79.19 91 VAL A N 1
ATOM 734 C CA . VAL A 1 91 ? -2.977 -1.743 8.455 1.00 79.19 91 VAL A CA 1
ATOM 735 C C . VAL A 1 91 ? -3.699 -0.622 9.188 1.00 79.19 91 VAL A C 1
ATOM 737 O O . VAL A 1 91 ? -3.248 0.520 9.250 1.00 79.19 91 VAL A O 1
ATOM 740 N N . THR A 1 92 ? -4.856 -0.957 9.756 1.00 78.88 92 THR A N 1
ATOM 741 C CA . THR A 1 92 ? -5.601 -0.056 10.633 1.00 78.88 92 THR A CA 1
ATOM 742 C C . THR A 1 92 ? -5.557 -0.614 12.050 1.00 78.88 92 THR A C 1
ATOM 744 O O . THR A 1 92 ? -6.201 -1.633 12.295 1.00 78.88 92 THR A O 1
ATOM 747 N N . PRO A 1 93 ? -4.841 0.027 12.994 1.00 78.56 93 PRO A N 1
ATOM 748 C CA . PRO A 1 93 ? -4.810 -0.457 14.366 1.00 78.56 93 PRO A CA 1
ATOM 749 C C . PRO A 1 93 ? -6.212 -0.361 14.971 1.00 78.56 93 PRO A C 1
ATOM 751 O O . PRO A 1 93 ? -6.855 0.696 14.892 1.00 78.56 93 PRO A O 1
ATOM 754 N N . ILE A 1 94 ? -6.662 -1.472 15.553 1.00 77.81 94 ILE A N 1
ATOM 755 C CA . ILE A 1 94 ? -7.915 -1.586 16.299 1.00 77.81 94 ILE A CA 1
ATOM 756 C C . ILE A 1 94 ? -7.579 -1.371 17.775 1.00 77.81 94 ILE A C 1
ATOM 758 O O . ILE A 1 94 ? -6.794 -2.142 18.327 1.00 77.81 94 ILE A O 1
ATOM 762 N N . PRO A 1 95 ? -8.115 -0.325 18.421 1.00 81.06 95 PRO A N 1
ATOM 763 C CA . PRO A 1 95 ? -7.827 -0.091 19.824 1.00 81.06 95 PRO A CA 1
ATOM 764 C C . PRO A 1 95 ? -8.463 -1.138 20.728 1.00 81.06 95 PRO A C 1
ATOM 766 O O . PRO A 1 95 ? -9.613 -1.522 20.525 1.00 81.06 95 PRO A O 1
ATOM 769 N N . LEU A 1 96 ? -7.721 -1.547 21.752 1.00 82.44 96 LEU A N 1
ATOM 770 C CA . LEU A 1 96 ? -8.167 -2.489 22.768 1.00 82.44 96 LEU A CA 1
ATOM 771 C C . LEU A 1 96 ? -8.568 -1.727 24.029 1.00 82.44 96 LEU A C 1
ATOM 773 O O . LEU A 1 96 ? -7.767 -0.981 24.589 1.00 82.44 96 LEU A O 1
ATOM 777 N N . LYS A 1 97 ? -9.802 -1.913 24.493 1.00 81.69 97 LYS A N 1
ATOM 778 C CA . LYS A 1 97 ? -10.283 -1.287 25.727 1.00 81.69 97 LYS A CA 1
ATOM 779 C C . LYS A 1 97 ? -9.623 -1.934 26.949 1.00 81.69 97 LYS A C 1
ATOM 781 O O . LYS A 1 97 ? -9.602 -3.155 27.054 1.00 81.69 97 LYS A O 1
ATOM 786 N N . ILE A 1 98 ? -9.114 -1.111 27.866 1.00 84.88 98 ILE A N 1
ATOM 787 C CA . ILE A 1 98 ? -8.440 -1.568 29.096 1.00 84.88 98 ILE A CA 1
ATOM 788 C C . ILE A 1 98 ? -9.281 -1.235 30.322 1.00 84.88 98 ILE A C 1
ATOM 790 O O . ILE A 1 98 ? -9.505 -2.073 31.191 1.00 84.88 98 ILE A O 1
ATOM 794 N N . THR A 1 99 ? -9.791 -0.007 30.377 1.00 84.19 99 THR A N 1
ATOM 795 C CA . THR A 1 99 ? -10.695 0.443 31.436 1.00 84.19 99 THR A CA 1
ATOM 796 C C . THR A 1 99 ? -11.941 1.074 30.823 1.00 84.19 99 THR A C 1
ATOM 798 O O . THR A 1 99 ? -12.134 1.059 29.607 1.00 84.19 99 THR A O 1
ATOM 801 N N . LYS A 1 100 ? -12.824 1.649 31.649 1.00 80.88 100 LYS A N 1
ATOM 802 C CA . LYS A 1 100 ? -13.991 2.376 31.131 1.00 80.88 100 LYS A CA 1
ATOM 803 C C . LYS A 1 100 ? -13.580 3.510 30.195 1.00 80.88 100 LYS A C 1
ATOM 805 O O . LYS A 1 100 ? -14.238 3.683 29.184 1.00 80.88 100 LYS A O 1
ATOM 810 N N . THR A 1 101 ? -12.504 4.231 30.495 1.00 82.56 101 THR A N 1
ATOM 811 C CA . THR A 1 101 ? -12.115 5.449 29.767 1.00 82.56 101 THR A CA 1
ATOM 812 C C . THR A 1 101 ? -10.779 5.337 29.043 1.00 82.56 101 THR A C 1
ATOM 814 O O . THR A 1 101 ? -10.458 6.240 28.275 1.00 82.56 101 THR A O 1
ATOM 817 N N . SER A 1 102 ? -10.005 4.267 29.251 1.00 86.88 102 SER A N 1
ATOM 818 C CA . SER A 1 102 ? -8.711 4.078 28.592 1.00 86.88 102 SER A CA 1
ATOM 819 C C . SER A 1 102 ? -8.673 2.889 27.637 1.00 86.88 102 SER A C 1
ATOM 821 O O . SER A 1 102 ? -9.313 1.852 27.847 1.00 86.88 102 SER A O 1
ATOM 823 N N . TYR A 1 103 ? -7.910 3.064 26.561 1.00 86.69 103 TYR A N 1
ATOM 824 C CA . TYR A 1 103 ? -7.673 2.067 25.528 1.00 86.69 103 TYR A CA 1
ATOM 825 C C . TYR A 1 103 ? -6.208 2.071 25.097 1.00 86.69 103 TYR A C 1
ATOM 827 O O . TYR A 1 103 ? -5.546 3.110 25.077 1.00 86.69 103 TYR A O 1
ATOM 835 N N . TRP A 1 104 ? -5.715 0.902 24.709 1.00 87.31 104 TRP A N 1
ATOM 836 C CA . TRP A 1 104 ? -4.429 0.732 24.055 1.00 87.31 104 TRP A CA 1
ATOM 837 C C . TRP A 1 104 ? -4.596 0.817 22.547 1.00 87.31 104 TRP A C 1
ATOM 839 O O . TRP A 1 104 ? -5.491 0.204 21.970 1.00 87.31 104 TRP A O 1
ATOM 849 N N . ILE A 1 105 ? -3.724 1.570 21.892 1.00 85.56 105 ILE A N 1
ATOM 850 C CA . ILE A 1 105 ? -3.645 1.630 20.437 1.00 85.56 105 ILE A CA 1
ATOM 851 C C . ILE A 1 105 ? -2.187 1.523 20.017 1.00 85.56 105 ILE A C 1
ATOM 853 O O . ILE A 1 105 ? -1.312 2.170 20.590 1.00 85.56 105 ILE A O 1
ATOM 857 N N . SER A 1 106 ? -1.926 0.718 18.993 1.00 82.50 106 SER A N 1
ATOM 858 C CA . SER A 1 106 ? -0.613 0.712 18.363 1.00 82.50 106 SER A CA 1
ATOM 859 C C . SER A 1 106 ? -0.371 2.041 17.633 1.00 82.50 106 SER A C 1
ATOM 861 O O . SER A 1 106 ? -1.228 2.525 16.885 1.00 82.50 106 SER A O 1
ATOM 863 N N . LYS A 1 107 ? 0.804 2.628 17.860 1.00 82.00 107 LYS A N 1
ATOM 864 C CA . LYS A 1 107 ? 1.311 3.819 17.168 1.00 82.00 107 LYS A CA 1
ATOM 865 C C . LYS A 1 107 ? 2.380 3.421 16.152 1.00 82.00 107 LYS A C 1
ATOM 867 O O . LYS A 1 107 ? 3.401 4.087 16.011 1.00 82.00 107 LYS A O 1
ATOM 872 N N . GLU A 1 108 ? 2.142 2.350 15.406 1.00 77.06 108 GLU A N 1
ATOM 873 C CA . GLU A 1 108 ? 2.935 2.156 14.199 1.00 77.06 108 GLU A CA 1
ATOM 874 C C . GLU A 1 108 ? 2.750 3.368 13.262 1.00 77.06 108 GLU A C 1
ATOM 876 O O . GLU A 1 108 ? 1.654 3.958 13.203 1.00 77.06 108 GLU A O 1
ATOM 881 N N . PRO A 1 109 ? 3.814 3.797 12.560 1.00 69.31 109 PRO A N 1
ATOM 882 C CA . PRO A 1 109 ? 3.699 4.842 11.558 1.00 69.31 109 PRO A CA 1
ATOM 883 C C . PRO A 1 109 ? 2.628 4.448 10.533 1.00 69.31 109 PRO A C 1
ATOM 885 O O . PRO A 1 109 ? 2.409 3.269 10.260 1.00 69.31 109 PRO A O 1
ATOM 888 N N . ARG A 1 110 ? 1.907 5.440 9.993 1.00 68.75 110 ARG A N 1
ATOM 889 C CA . ARG A 1 110 ? 0.857 5.215 8.984 1.00 68.75 110 ARG A CA 1
ATOM 890 C C . ARG A 1 110 ? 1.505 4.848 7.652 1.00 68.75 110 ARG A C 1
ATOM 892 O O . ARG A 1 110 ? 1.579 5.673 6.745 1.00 68.75 110 ARG A O 1
ATOM 899 N N . THR A 1 111 ? 2.019 3.632 7.579 1.00 78.50 111 THR A N 1
ATOM 900 C CA . THR A 1 111 ? 2.661 3.076 6.400 1.00 78.50 111 THR A CA 1
ATOM 901 C C . THR A 1 111 ? 1.734 2.069 5.735 1.00 78.50 111 THR A C 1
ATOM 903 O O . THR A 1 111 ? 0.906 1.404 6.365 1.00 78.50 111 THR A O 1
ATOM 906 N N . VAL A 1 112 ? 1.842 2.006 4.417 1.00 88.56 112 VAL A N 1
ATOM 907 C CA . VAL A 1 112 ? 1.328 0.922 3.595 1.00 88.56 112 VAL A CA 1
ATOM 908 C C . VAL A 1 112 ? 2.479 -0.049 3.398 1.00 88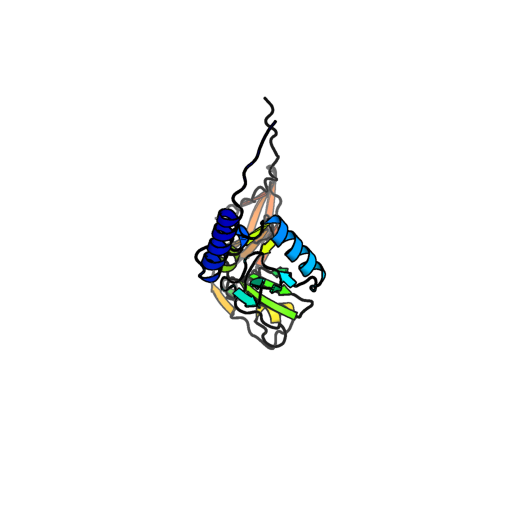.56 112 VAL A C 1
ATOM 910 O O . VAL A 1 112 ? 3.580 0.352 3.026 1.00 88.56 112 VAL A O 1
ATOM 913 N N . LEU A 1 113 ? 2.238 -1.323 3.670 1.00 91.88 113 LEU A N 1
ATOM 914 C CA . LEU A 1 113 ? 3.203 -2.375 3.394 1.00 91.88 113 LEU A CA 1
ATOM 915 C C . LEU A 1 113 ? 2.969 -2.899 1.989 1.00 91.88 113 LEU A C 1
ATOM 917 O O . LEU A 1 113 ? 1.842 -3.229 1.641 1.00 91.88 113 LEU A O 1
ATOM 921 N N . ALA A 1 114 ? 4.030 -2.995 1.205 1.00 93.75 114 ALA A N 1
ATOM 922 C CA . ALA A 1 114 ? 4.039 -3.730 -0.045 1.00 93.75 114 ALA A CA 1
ATOM 923 C C . ALA A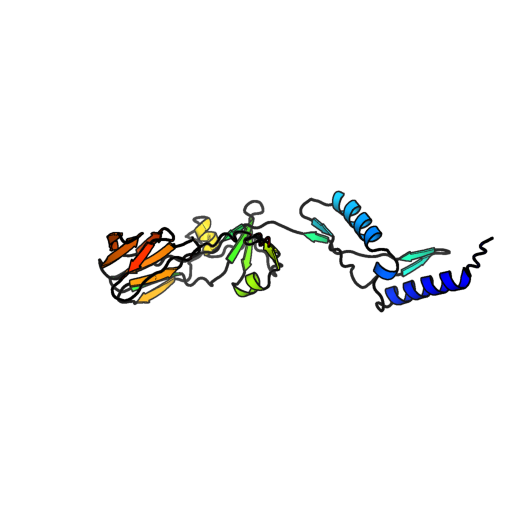 1 114 ? 4.750 -5.059 0.212 1.00 93.75 114 ALA A C 1
ATOM 925 O O . ALA A 1 114 ? 5.918 -5.057 0.603 1.00 93.75 114 ALA A O 1
ATOM 926 N N . VAL A 1 115 ? 4.048 -6.179 0.047 1.00 93.69 115 VAL A N 1
ATOM 927 C CA . VAL A 1 115 ? 4.541 -7.513 0.422 1.00 93.69 115 VAL A CA 1
ATOM 928 C C . VAL A 1 115 ? 4.490 -8.454 -0.776 1.00 93.69 115 VAL A C 1
ATOM 930 O O . VAL A 1 115 ? 3.470 -8.544 -1.451 1.00 93.69 115 VAL A O 1
ATOM 933 N N . ASP A 1 116 ? 5.586 -9.164 -1.032 1.00 92.56 116 ASP A N 1
ATOM 934 C CA . ASP A 1 116 ? 5.612 -10.324 -1.918 1.00 92.56 116 ASP A CA 1
ATOM 935 C C . ASP A 1 116 ? 5.855 -11.568 -1.061 1.00 92.56 116 ASP A C 1
ATOM 937 O O . ASP A 1 116 ? 6.962 -11.842 -0.584 1.00 92.56 116 ASP A O 1
ATOM 941 N N . TYR A 1 117 ? 4.781 -12.324 -0.848 1.00 88.75 117 TYR A N 1
ATOM 942 C CA . TYR A 1 117 ? 4.804 -13.537 -0.041 1.00 88.75 117 TYR A CA 1
ATOM 943 C C . TYR A 1 117 ? 5.601 -14.676 -0.687 1.00 88.75 117 TYR A C 1
ATOM 945 O O . TYR A 1 117 ? 6.098 -15.539 0.037 1.00 88.75 117 TYR A O 1
ATOM 953 N N . ASN A 1 118 ? 5.750 -14.687 -2.017 1.00 88.94 118 ASN A N 1
ATOM 954 C CA . ASN A 1 118 ? 6.455 -15.759 -2.722 1.00 88.94 118 ASN A CA 1
ATOM 955 C C . ASN A 1 118 ? 7.964 -15.643 -2.527 1.00 88.94 118 ASN A C 1
ATOM 957 O O . ASN A 1 118 ? 8.640 -16.638 -2.275 1.00 88.94 118 ASN A O 1
ATOM 961 N N . THR A 1 119 ? 8.489 -14.423 -2.632 1.00 90.06 119 THR A N 1
ATOM 962 C CA . THR A 1 119 ? 9.919 -14.142 -2.447 1.00 90.06 119 THR A CA 1
ATOM 963 C C . THR A 1 119 ? 10.267 -13.769 -1.004 1.00 90.06 119 THR A C 1
ATOM 965 O O . THR A 1 119 ? 11.443 -13.622 -0.674 1.00 90.06 119 THR A O 1
ATOM 968 N N . GLN A 1 120 ? 9.260 -13.667 -0.130 1.00 92.38 120 GLN A N 1
ATOM 969 C CA . GLN A 1 120 ? 9.389 -13.288 1.278 1.00 92.38 120 GLN A CA 1
ATOM 970 C C . GLN A 1 120 ? 10.100 -11.945 1.472 1.00 92.38 120 GLN A C 1
ATOM 972 O O . GLN A 1 120 ? 10.915 -11.772 2.385 1.00 92.38 120 GLN A O 1
ATOM 977 N N . ILE A 1 121 ? 9.792 -10.978 0.613 1.00 93.50 121 ILE A N 1
ATOM 978 C CA . ILE A 1 121 ? 10.321 -9.620 0.713 1.00 93.50 121 ILE A CA 1
ATOM 979 C C . ILE A 1 121 ? 9.188 -8.613 0.862 1.00 93.50 121 ILE A C 1
ATOM 981 O O . ILE A 1 121 ? 8.054 -8.834 0.438 1.00 93.50 121 ILE A O 1
ATOM 985 N N . TYR A 1 122 ? 9.496 -7.487 1.489 1.00 94.25 122 TYR A N 1
ATOM 986 C CA . TYR A 1 122 ? 8.553 -6.404 1.681 1.00 94.25 122 TYR A CA 1
ATOM 987 C C . TYR A 1 122 ? 9.259 -5.053 1.711 1.00 94.25 122 TYR A C 1
ATOM 989 O O . TYR A 1 122 ? 10.469 -4.953 1.932 1.00 94.25 122 TYR A O 1
ATOM 997 N N . PHE A 1 123 ? 8.487 -3.993 1.532 1.00 93.88 123 PHE A N 1
ATOM 998 C CA . PHE A 1 123 ? 8.921 -2.637 1.825 1.00 93.88 123 PHE A CA 1
ATOM 999 C C . PHE A 1 123 ? 7.764 -1.815 2.384 1.00 93.88 123 PHE A C 1
ATOM 1001 O O . PHE A 1 123 ? 6.593 -2.190 2.304 1.00 93.88 123 PHE A O 1
ATOM 1008 N N . GLU A 1 124 ? 8.115 -0.695 3.000 1.00 91.81 124 GLU A N 1
ATOM 1009 C CA . GLU A 1 124 ? 7.174 0.227 3.621 1.00 91.81 124 GLU A CA 1
ATOM 1010 C C . GLU A 1 124 ? 7.073 1.480 2.758 1.00 91.81 124 GLU A C 1
ATOM 1012 O O . GLU A 1 124 ? 8.089 2.014 2.319 1.00 91.81 124 GLU A O 1
ATOM 1017 N N . LEU A 1 125 ? 5.848 1.939 2.528 1.00 90.75 125 LEU A N 1
ATOM 1018 C CA . LEU A 1 125 ? 5.543 3.206 1.881 1.00 90.75 125 LEU A CA 1
ATOM 1019 C C . LEU A 1 125 ? 4.821 4.099 2.880 1.00 90.75 125 LEU A C 1
ATOM 1021 O O . LEU A 1 125 ? 3.813 3.711 3.470 1.00 90.75 125 LEU A O 1
ATOM 1025 N N . THR A 1 126 ? 5.290 5.323 3.046 1.00 88.69 126 THR A N 1
ATOM 1026 C CA . THR A 1 126 ? 4.497 6.378 3.676 1.00 88.69 126 THR A CA 1
ATOM 1027 C C . THR A 1 126 ? 3.312 6.764 2.785 1.00 88.69 126 THR A C 1
ATOM 1029 O O . THR A 1 126 ? 3.309 6.526 1.575 1.00 88.69 126 THR A O 1
ATOM 1032 N N . ASP A 1 127 ? 2.295 7.406 3.369 1.00 84.56 127 ASP A N 1
ATOM 1033 C CA . ASP A 1 127 ? 1.168 7.939 2.589 1.00 84.56 127 ASP A CA 1
ATOM 1034 C C . ASP A 1 127 ? 1.639 8.924 1.487 1.00 84.56 127 ASP A C 1
ATOM 1036 O O . ASP A 1 127 ? 0.961 9.054 0.470 1.00 84.56 127 ASP A O 1
ATOM 1040 N N . ASP A 1 128 ? 2.777 9.610 1.652 1.00 87.94 128 ASP A N 1
ATOM 1041 C CA . ASP A 1 128 ? 3.307 10.550 0.653 1.00 87.94 128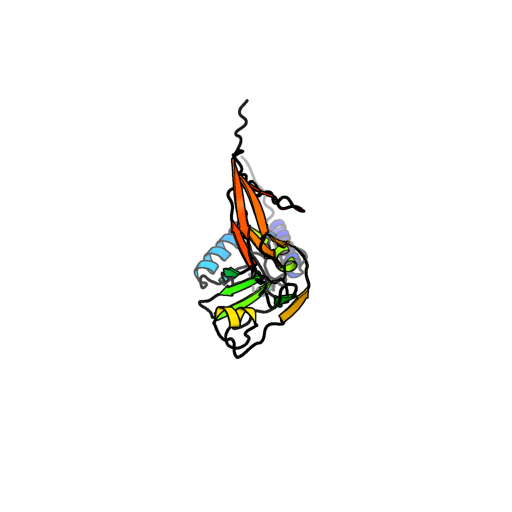 ASP A CA 1
ATOM 1042 C C . ASP A 1 128 ? 4.123 9.857 -0.446 1.00 87.94 128 ASP A C 1
ATOM 1044 O O . ASP A 1 128 ? 3.986 10.219 -1.614 1.00 87.94 128 ASP A O 1
ATOM 1048 N N . GLU A 1 129 ? 4.889 8.813 -0.119 1.00 89.75 129 GLU A N 1
ATOM 1049 C CA . GLU A 1 129 ? 5.561 7.971 -1.124 1.00 89.75 129 GLU A CA 1
ATOM 1050 C C . GLU A 1 129 ? 4.557 7.202 -1.989 1.00 89.75 129 GLU A C 1
ATOM 1052 O O . GLU A 1 129 ? 4.739 7.045 -3.197 1.00 89.75 129 GLU A O 1
ATOM 1057 N N . LEU A 1 130 ? 3.445 6.759 -1.398 1.00 89.06 130 LEU A N 1
ATOM 1058 C CA . LEU A 1 130 ? 2.371 6.148 -2.172 1.00 89.06 130 LEU A CA 1
ATOM 1059 C C . LEU A 1 130 ? 1.724 7.158 -3.134 1.00 89.06 130 LEU A C 1
ATOM 1061 O O . LEU A 1 130 ? 1.417 6.805 -4.268 1.00 89.06 130 LEU A O 1
ATOM 1065 N N . LYS A 1 131 ? 1.545 8.421 -2.721 1.00 87.75 131 LYS A N 1
ATOM 1066 C CA . LYS A 1 131 ? 1.011 9.481 -3.599 1.00 87.75 131 LYS A CA 1
ATOM 1067 C C . LYS A 1 131 ? 1.986 9.905 -4.695 1.00 87.75 131 LYS A C 1
ATOM 1069 O O . LYS A 1 131 ? 1.530 10.339 -5.748 1.00 87.75 131 LYS A O 1
ATOM 1074 N N . SER A 1 132 ? 3.294 9.841 -4.446 1.00 88.44 132 SER A N 1
ATOM 1075 C CA . SER A 1 132 ? 4.315 10.166 -5.450 1.00 88.44 132 SER A CA 1
ATOM 1076 C C . SER A 1 132 ? 4.543 9.036 -6.459 1.00 88.44 132 SER A C 1
ATOM 1078 O O . SER A 1 132 ? 5.174 9.254 -7.492 1.00 88.44 132 SER A O 1
ATOM 1080 N N . SER A 1 133 ? 4.010 7.845 -6.181 1.00 89.12 133 SER A N 1
ATOM 1081 C CA . SER A 1 133 ? 4.037 6.704 -7.091 1.00 89.12 133 SER A CA 1
ATOM 1082 C C . SER A 1 133 ? 3.110 6.917 -8.290 1.00 89.12 133 SER A C 1
ATOM 1084 O O . SER A 1 133 ? 2.106 7.625 -8.208 1.00 89.12 133 SER A O 1
ATOM 1086 N N . ILE A 1 134 ? 3.432 6.295 -9.426 1.00 88.88 134 ILE A N 1
ATOM 1087 C CA . ILE A 1 134 ? 2.681 6.495 -10.671 1.00 88.88 134 ILE A CA 1
ATOM 1088 C C . ILE A 1 134 ? 1.412 5.628 -10.627 1.00 88.88 134 ILE A C 1
ATOM 1090 O O . ILE A 1 134 ? 1.530 4.399 -10.591 1.00 88.88 134 ILE A O 1
ATOM 1094 N N . PRO A 1 135 ? 0.198 6.207 -10.648 1.00 85.50 135 PRO A N 1
ATOM 1095 C CA . PRO A 1 135 ? -1.028 5.420 -10.669 1.00 85.50 135 PRO A CA 1
ATOM 1096 C C . PRO A 1 135 ? -1.198 4.757 -12.041 1.00 85.50 135 PRO A C 1
ATOM 1098 O O . PRO A 1 135 ? -1.235 5.430 -13.070 1.00 85.50 135 PRO A O 1
ATOM 1101 N N . LEU A 1 136 ? -1.320 3.431 -12.055 1.00 81.50 136 LEU A N 1
ATOM 1102 C CA . LEU A 1 136 ? -1.614 2.650 -13.261 1.00 81.50 136 LEU A CA 1
ATOM 1103 C C . LEU A 1 136 ? -3.123 2.426 -13.410 1.00 81.50 136 LEU A C 1
ATOM 1105 O O . LEU A 1 136 ? -3.672 2.506 -14.506 1.00 81.50 136 LEU A O 1
ATOM 1109 N N . THR A 1 137 ? -3.800 2.149 -12.293 1.00 84.12 137 THR A N 1
ATOM 1110 C CA . THR A 1 137 ? -5.263 2.029 -12.196 1.00 84.12 137 THR A CA 1
ATOM 1111 C C . THR A 1 137 ? -5.737 2.585 -10.850 1.00 84.12 137 THR A C 1
ATOM 1113 O O . THR A 1 137 ? -4.929 3.058 -10.056 1.00 84.12 137 THR A O 1
ATOM 1116 N N . ALA A 1 138 ? -7.038 2.487 -10.550 1.00 79.75 138 ALA A N 1
ATOM 1117 C CA . ALA A 1 138 ? -7.578 2.889 -9.248 1.00 79.75 138 ALA A CA 1
ATOM 1118 C C . ALA A 1 138 ? -6.917 2.168 -8.052 1.00 79.75 138 ALA A C 1
ATOM 1120 O O . ALA A 1 138 ? -6.833 2.748 -6.974 1.00 79.75 138 ALA A O 1
ATOM 1121 N N . ASN A 1 139 ? -6.438 0.932 -8.249 1.00 81.56 139 ASN A N 1
ATOM 1122 C CA . ASN A 1 139 ? -5.885 0.082 -7.188 1.00 81.56 139 ASN A CA 1
ATOM 1123 C C . ASN A 1 139 ? -4.477 -0.454 -7.514 1.00 81.56 139 ASN A C 1
ATOM 1125 O O . ASN A 1 139 ? -4.025 -1.394 -6.866 1.00 81.56 139 ASN A O 1
ATOM 1129 N N . ALA A 1 140 ? -3.795 0.096 -8.522 1.00 84.62 140 ALA A N 1
ATOM 1130 C CA . ALA A 1 140 ? -2.460 -0.349 -8.920 1.00 84.62 140 ALA A CA 1
ATOM 1131 C C . ALA A 1 140 ? -1.532 0.848 -9.106 1.00 84.62 140 ALA A C 1
ATOM 1133 O O . ALA A 1 140 ? -1.885 1.812 -9.789 1.00 84.62 140 ALA A O 1
ATOM 1134 N N . PHE A 1 141 ? -0.337 0.748 -8.532 1.00 89.38 141 PHE A N 1
ATOM 1135 C CA . PHE A 1 141 ? 0.657 1.812 -8.491 1.00 89.38 141 PHE A CA 1
ATOM 1136 C C . PHE A 1 141 ? 2.012 1.251 -8.905 1.00 89.38 141 PHE A C 1
ATOM 1138 O O . PHE A 1 141 ? 2.368 0.134 -8.528 1.00 89.38 141 PHE A O 1
ATOM 1145 N N . LEU A 1 142 ? 2.765 2.034 -9.669 1.00 88.69 142 LEU A N 1
ATOM 1146 C CA . LEU A 1 142 ? 4.167 1.774 -9.937 1.00 88.69 142 LEU A CA 1
ATOM 1147 C C . LEU A 1 142 ? 5.013 2.608 -8.972 1.00 88.69 142 LEU A C 1
ATOM 1149 O O . LEU A 1 142 ? 5.069 3.836 -9.081 1.00 88.69 142 LEU A O 1
ATOM 1153 N N . CYS A 1 143 ? 5.661 1.916 -8.039 1.00 89.00 143 CYS A N 1
ATOM 1154 C CA . CYS A 1 143 ? 6.472 2.503 -6.976 1.00 89.00 143 CYS A CA 1
ATOM 1155 C C . CYS A 1 143 ? 7.951 2.138 -7.172 1.00 89.00 143 CYS A C 1
ATOM 1157 O O . CYS A 1 143 ? 8.264 1.057 -7.668 1.00 89.00 143 CYS A O 1
ATOM 1159 N N . SER A 1 144 ? 8.860 3.010 -6.731 1.00 87.56 144 SER A N 1
ATOM 1160 C CA . SER A 1 144 ? 10.306 2.750 -6.721 1.00 87.56 144 SER A CA 1
ATOM 1161 C C . SER A 1 144 ? 10.832 2.850 -5.285 1.00 87.56 144 SER A C 1
ATOM 1163 O O . SER A 1 144 ? 11.250 3.935 -4.874 1.00 87.56 144 SER A O 1
ATOM 1165 N N . PRO A 1 145 ? 10.778 1.764 -4.493 1.00 87.50 145 PRO A N 1
ATOM 1166 C CA . PRO A 1 145 ? 11.219 1.803 -3.104 1.00 87.50 145 PRO A CA 1
ATOM 1167 C C . PRO A 1 145 ? 12.735 1.992 -3.006 1.00 87.50 145 PRO A C 1
ATOM 1169 O O . PRO A 1 145 ? 13.493 1.439 -3.800 1.00 87.50 145 PRO A O 1
ATOM 1172 N N . MET A 1 146 ? 13.191 2.736 -1.996 1.00 83.62 146 MET A N 1
ATOM 1173 C CA . MET A 1 146 ? 14.628 2.879 -1.723 1.00 83.62 146 MET A CA 1
ATOM 1174 C C . MET A 1 146 ? 15.235 1.619 -1.096 1.00 83.62 146 MET A C 1
ATOM 1176 O O . MET A 1 146 ? 16.407 1.325 -1.317 1.00 83.62 146 MET A O 1
ATOM 1180 N N . VAL A 1 147 ? 14.456 0.891 -0.288 1.00 88.50 147 VAL A N 1
ATOM 1181 C CA . VAL A 1 147 ? 14.917 -0.284 0.460 1.00 88.50 147 VAL A CA 1
ATOM 1182 C C . VAL A 1 147 ? 13.861 -1.378 0.399 1.00 88.50 147 VAL A C 1
ATOM 1184 O O . VAL A 1 147 ? 12.712 -1.155 0.773 1.00 88.50 147 VAL A O 1
ATOM 1187 N N . VAL A 1 148 ? 14.282 -2.572 -0.012 1.00 91.81 148 VAL A N 1
ATOM 1188 C CA . VAL A 1 148 ? 13.492 -3.804 0.059 1.00 91.81 148 VAL A CA 1
ATOM 1189 C C . VAL A 1 148 ? 14.100 -4.697 1.136 1.00 91.81 148 VAL A C 1
ATOM 1191 O O . VAL A 1 148 ? 15.315 -4.891 1.185 1.00 91.81 148 VAL A O 1
ATOM 1194 N N . LYS A 1 149 ? 13.260 -5.206 2.034 1.00 93.88 149 LYS A N 1
ATOM 1195 C CA . LYS A 1 149 ? 13.645 -5.991 3.208 1.00 93.88 149 LYS A CA 1
ATOM 1196 C C . LYS A 1 149 ? 13.172 -7.429 3.045 1.00 93.88 149 LYS A C 1
ATOM 1198 O O . LYS A 1 149 ? 12.093 -7.671 2.521 1.00 93.88 149 LYS A O 1
ATOM 1203 N N . ASN A 1 150 ? 13.942 -8.385 3.550 1.00 93.62 150 ASN A N 1
ATOM 1204 C CA . ASN A 1 150 ? 13.465 -9.758 3.710 1.00 93.62 150 ASN A CA 1
ATOM 1205 C C . ASN A 1 150 ? 12.624 -9.884 4.997 1.00 93.62 150 ASN A C 1
ATOM 1207 O O . ASN A 1 150 ? 13.009 -9.352 6.041 1.00 93.62 150 ASN A O 1
ATOM 1211 N N . ILE A 1 151 ? 11.487 -10.578 4.902 1.00 91.75 151 ILE A N 1
ATOM 1212 C CA . ILE A 1 151 ? 10.496 -10.763 5.976 1.00 91.75 151 ILE A CA 1
ATOM 1213 C C . ILE A 1 151 ? 11.100 -11.465 7.197 1.00 91.75 151 ILE A C 1
ATOM 1215 O O . ILE A 1 151 ? 10.809 -11.087 8.329 1.00 91.75 151 ILE A O 1
ATOM 1219 N N . ASP A 1 152 ? 11.946 -12.471 6.983 1.00 88.31 152 ASP A N 1
ATOM 1220 C CA . ASP A 1 152 ? 12.482 -13.300 8.061 1.00 88.31 152 ASP A CA 1
ATOM 1221 C C . ASP A 1 152 ? 13.690 -12.669 8.746 1.00 88.31 152 ASP A C 1
ATOM 1223 O O . ASP A 1 152 ? 13.824 -12.769 9.968 1.00 88.31 152 ASP A O 1
ATOM 1227 N N . SER A 1 153 ? 14.565 -12.015 7.979 1.00 89.81 153 SER A N 1
ATOM 1228 C CA . SER A 1 153 ? 15.785 -11.420 8.528 1.00 89.81 153 SER A CA 1
ATOM 1229 C C . SER A 1 153 ? 15.587 -9.997 9.049 1.00 89.81 153 SER A C 1
ATOM 1231 O O . SER A 1 153 ? 16.370 -9.544 9.878 1.00 89.81 153 SER A O 1
ATOM 1233 N N . ASN A 1 154 ? 14.573 -9.277 8.561 1.00 89.56 154 ASN A N 1
ATOM 1234 C CA . ASN A 1 154 ? 14.288 -7.897 8.953 1.00 89.56 154 ASN A CA 1
ATOM 1235 C C . ASN A 1 154 ? 12.784 -7.691 9.212 1.00 89.56 154 ASN A C 1
ATOM 1237 O O . ASN A 1 154 ? 12.174 -6.852 8.540 1.00 89.56 154 ASN A O 1
ATOM 1241 N N . PRO A 1 155 ? 12.150 -8.431 10.139 1.00 86.06 155 PRO A N 1
ATOM 1242 C CA . PRO A 1 155 ? 10.745 -8.209 10.447 1.00 86.06 155 PRO A CA 1
ATOM 1243 C C . PRO A 1 155 ? 10.544 -6.833 11.090 1.00 86.06 155 PRO A C 1
ATOM 1245 O O . PRO A 1 155 ? 11.403 -6.326 11.814 1.00 86.06 155 PRO A O 1
ATOM 1248 N N . ASN A 1 156 ? 9.389 -6.230 10.832 1.00 86.69 156 ASN A N 1
ATOM 1249 C CA . ASN A 1 156 ? 8.865 -5.139 11.646 1.00 86.69 156 ASN A CA 1
ATOM 1250 C C . ASN A 1 156 ? 7.667 -5.653 12.453 1.00 86.69 156 ASN A C 1
ATOM 1252 O O . ASN A 1 156 ? 7.214 -6.784 12.253 1.00 86.69 156 ASN A O 1
ATOM 1256 N N . CYS A 1 157 ? 7.126 -4.823 13.346 1.00 86.00 157 CYS A N 1
ATOM 1257 C CA . CYS A 1 157 ? 6.058 -5.297 14.214 1.00 86.00 157 CYS A CA 1
ATOM 1258 C C . CYS A 1 157 ? 4.810 -5.774 13.447 1.00 86.00 157 CYS A C 1
ATOM 1260 O O . CYS A 1 157 ? 4.199 -6.779 13.807 1.00 86.00 157 CYS A O 1
ATOM 1262 N N . ILE A 1 158 ? 4.435 -5.082 12.368 1.00 85.81 158 ILE A N 1
ATOM 1263 C CA . ILE A 1 158 ? 3.263 -5.453 11.572 1.00 85.81 158 ILE A CA 1
ATOM 1264 C C . ILE A 1 158 ? 3.480 -6.811 10.893 1.00 85.81 158 ILE A C 1
ATOM 1266 O O . ILE A 1 158 ? 2.594 -7.662 10.931 1.00 85.81 158 ILE A O 1
ATOM 1270 N N . ILE A 1 159 ? 4.657 -7.026 10.303 1.00 88.69 159 ILE A N 1
ATOM 1271 C CA . ILE A 1 159 ? 5.038 -8.293 9.672 1.00 88.69 159 ILE A CA 1
ATOM 1272 C C . ILE A 1 159 ? 5.024 -9.431 10.699 1.00 88.69 159 ILE A C 1
ATOM 1274 O O . ILE A 1 159 ? 4.415 -10.469 10.446 1.00 88.69 159 ILE A O 1
ATOM 1278 N N . ASP A 1 160 ? 5.604 -9.233 11.882 1.00 87.12 160 ASP A N 1
ATOM 1279 C CA . ASP A 1 160 ? 5.575 -10.255 12.932 1.00 87.12 160 ASP A CA 1
ATOM 1280 C C . ASP A 1 160 ? 4.144 -10.566 13.394 1.00 87.12 160 ASP A C 1
ATOM 1282 O O . ASP A 1 160 ? 3.807 -11.737 13.581 1.00 87.12 160 ASP A O 1
ATOM 1286 N N . HIS A 1 161 ? 3.265 -9.562 13.493 1.00 83.00 161 HIS A N 1
ATOM 1287 C CA . HIS A 1 161 ? 1.842 -9.785 13.762 1.00 83.00 161 HIS A CA 1
ATOM 1288 C C . HIS A 1 161 ? 1.149 -10.598 12.663 1.00 83.00 161 HIS A C 1
ATOM 1290 O O . HIS A 1 161 ? 0.415 -11.530 12.983 1.00 83.00 161 HIS A O 1
ATOM 1296 N N . LEU A 1 162 ? 1.388 -10.288 11.384 1.00 83.56 162 LEU A N 1
ATOM 1297 C CA . LEU A 1 162 ? 0.812 -11.034 10.255 1.00 83.56 162 LEU A CA 1
ATOM 1298 C C . LEU A 1 162 ? 1.262 -12.504 10.236 1.00 83.56 162 LEU A C 1
ATOM 1300 O O . LEU A 1 162 ? 0.506 -13.371 9.805 1.00 83.56 162 LEU A O 1
ATOM 1304 N N . HIS A 1 163 ? 2.467 -12.788 10.736 1.00 83.44 163 HIS A N 1
ATOM 1305 C CA . HIS A 1 163 ? 3.038 -14.135 10.810 1.00 83.44 163 HIS A CA 1
ATOM 1306 C C . HIS A 1 163 ? 2.905 -14.804 12.192 1.00 83.44 163 HIS A C 1
ATOM 1308 O O . HIS A 1 163 ? 3.492 -15.867 12.404 1.00 83.44 163 HIS A O 1
ATOM 1314 N N . ASN A 1 164 ? 2.139 -14.225 13.128 1.00 80.69 164 ASN A N 1
ATOM 1315 C CA . ASN A 1 164 ? 1.955 -14.722 14.501 1.00 80.69 164 ASN A CA 1
ATOM 1316 C C . ASN A 1 164 ? 3.269 -14.927 15.293 1.00 80.69 164 ASN A C 1
ATOM 1318 O O . ASN A 1 164 ? 3.378 -15.834 16.118 1.00 80.69 164 ASN A O 1
ATOM 1322 N N . ARG A 1 165 ? 4.276 -14.076 15.072 1.00 81.12 165 ARG A N 1
ATOM 1323 C CA . ARG A 1 165 ? 5.602 -14.109 15.722 1.00 81.12 165 ARG A CA 1
ATOM 1324 C C . ARG A 1 165 ? 5.687 -13.123 16.893 1.00 81.12 165 ARG A C 1
ATOM 1326 O O . ARG A 1 165 ? 6.603 -12.309 16.977 1.00 81.12 165 ARG A O 1
ATOM 1333 N N . LEU A 1 166 ? 4.720 -13.195 17.805 1.00 69.25 166 LEU A N 1
ATOM 1334 C CA . LEU A 1 166 ? 4.478 -12.175 18.840 1.00 69.25 166 LEU A CA 1
ATOM 1335 C C . LEU A 1 166 ? 5.609 -12.016 19.878 1.00 69.25 166 LEU A C 1
ATOM 1337 O O . LEU A 1 166 ? 5.636 -11.030 20.610 1.00 69.25 166 LEU A O 1
ATOM 1341 N N . ASP A 1 167 ? 6.553 -12.956 19.926 1.00 68.69 167 ASP A N 1
ATOM 1342 C CA . ASP A 1 167 ? 7.652 -12.957 20.897 1.00 68.69 167 ASP A CA 1
ATOM 1343 C C . ASP A 1 167 ? 8.875 -12.130 20.455 1.00 68.69 167 ASP A C 1
ATOM 1345 O O . ASP A 1 167 ? 9.761 -11.870 21.271 1.00 68.69 167 ASP A O 1
ATOM 1349 N N . ARG A 1 168 ? 8.962 -11.733 19.173 1.00 61.41 168 ARG A N 1
ATOM 1350 C CA . ARG A 1 168 ? 10.182 -11.136 18.586 1.00 61.41 168 ARG A CA 1
ATOM 1351 C C . ARG A 1 168 ? 10.186 -9.611 18.567 1.00 61.41 168 ARG A C 1
ATOM 1353 O O . ARG A 1 168 ? 11.210 -9.014 18.893 1.00 61.41 168 ARG A O 1
ATOM 1360 N N . PHE A 1 169 ? 9.059 -8.986 18.242 1.00 62.34 169 PHE A N 1
ATOM 1361 C CA . PHE A 1 169 ? 8.910 -7.532 18.249 1.00 62.34 169 PHE A CA 1
ATOM 1362 C C . PHE A 1 169 ? 7.672 -7.111 19.028 1.00 62.34 169 PHE A C 1
ATOM 1364 O O . PHE A 1 169 ? 6.565 -7.584 18.787 1.00 62.34 169 PHE A O 1
ATOM 1371 N N . LYS A 1 170 ? 7.860 -6.156 19.942 1.00 70.94 170 LYS A N 1
ATOM 1372 C CA . LYS A 1 170 ? 6.750 -5.469 20.601 1.00 70.94 170 LYS A CA 1
ATOM 1373 C C . LYS A 1 170 ? 6.427 -4.215 19.802 1.00 70.94 170 LYS A C 1
ATOM 1375 O O . LYS A 1 170 ? 7.269 -3.325 19.702 1.00 70.94 170 LYS A O 1
ATOM 1380 N N . CYS A 1 171 ? 5.218 -4.154 19.248 1.00 79.56 171 CYS A N 1
ATOM 1381 C CA . CYS A 1 171 ? 4.688 -2.927 18.651 1.00 79.56 171 CYS A CA 1
ATOM 1382 C C . CYS A 1 171 ? 4.727 -1.811 19.682 1.00 79.56 171 CYS A C 1
ATOM 1384 O O . CYS A 1 171 ? 4.530 -2.053 20.880 1.00 79.56 171 CYS A O 1
ATOM 1386 N N . HIS A 1 172 ? 4.914 -0.579 19.217 1.00 85.31 172 HIS A N 1
ATOM 1387 C CA . HIS A 1 172 ? 4.800 0.560 20.114 1.00 85.31 172 HIS A CA 1
ATOM 1388 C C . HIS A 1 172 ? 3.322 0.768 20.450 1.00 85.31 172 HIS A C 1
ATOM 1390 O O . HIS A 1 172 ? 2.521 1.158 19.597 1.00 85.31 172 HIS A O 1
ATOM 1396 N N . ILE A 1 173 ? 2.947 0.461 21.689 1.00 85.06 173 ILE A N 1
ATOM 1397 C CA . ILE A 1 173 ? 1.578 0.589 22.191 1.00 85.06 173 ILE A CA 1
ATOM 1398 C C . ILE A 1 173 ? 1.498 1.837 23.062 1.00 85.06 173 ILE A C 1
ATOM 1400 O O . ILE A 1 173 ? 2.305 2.030 23.970 1.00 85.06 173 ILE A O 1
ATOM 1404 N N . GLU A 1 174 ? 0.493 2.669 22.808 1.00 88.88 174 GLU A N 1
ATOM 1405 C CA . GLU A 1 174 ? 0.170 3.816 23.648 1.00 88.88 174 GLU A CA 1
ATOM 1406 C C . GLU A 1 174 ? -1.176 3.630 24.333 1.00 88.88 174 GLU A C 1
ATOM 1408 O O . GLU A 1 174 ? -2.156 3.210 23.713 1.00 88.88 174 GLU A O 1
ATOM 1413 N N . GLU A 1 175 ? -1.236 4.021 25.603 1.00 89.62 175 GLU A N 1
ATOM 1414 C CA . GLU A 1 175 ? -2.497 4.218 26.300 1.00 89.62 175 GLU A CA 1
ATOM 1415 C C . GLU A 1 175 ? -3.055 5.606 25.994 1.00 89.62 175 GLU A C 1
ATOM 1417 O O . GLU A 1 175 ? -2.357 6.620 26.062 1.00 89.62 175 GLU A O 1
ATOM 1422 N N . LYS A 1 176 ? -4.340 5.647 25.652 1.00 86.88 176 LYS A N 1
ATOM 1423 C CA . LYS A 1 176 ? -5.089 6.880 25.439 1.00 86.88 176 LYS A CA 1
ATOM 1424 C C . LYS A 1 176 ? -6.373 6.850 26.239 1.00 86.88 176 LYS A C 1
ATOM 1426 O O . LYS A 1 176 ? -7.023 5.814 26.355 1.00 86.88 176 LYS A O 1
ATOM 1431 N N . THR A 1 177 ? -6.762 8.022 26.718 1.00 87.00 177 THR A N 1
ATOM 1432 C CA . THR A 1 177 ? -8.002 8.218 27.466 1.00 87.00 177 THR A CA 1
ATOM 1433 C C . THR A 1 177 ? -9.003 8.970 26.600 1.00 87.00 177 THR A C 1
ATOM 1435 O O . THR A 1 177 ? -8.653 9.952 25.945 1.00 87.00 177 THR A O 1
ATOM 1438 N N . SER A 1 178 ? -10.255 8.523 26.581 1.00 82.38 178 SER A N 1
ATOM 1439 C CA . SER A 1 178 ? -11.350 9.228 25.920 1.00 82.38 178 SER A CA 1
ATOM 1440 C C . SER A 1 178 ? -12.675 8.973 26.626 1.00 82.38 178 SER A C 1
ATOM 1442 O O . SER A 1 178 ? -12.886 7.926 27.236 1.00 82.38 178 SER A O 1
ATOM 1444 N N . THR A 1 179 ? -13.562 9.957 26.540 1.00 82.88 179 THR A N 1
ATOM 1445 C CA . THR A 1 179 ? -14.934 9.895 27.033 1.00 82.88 179 THR A CA 1
ATOM 1446 C C . THR A 1 179 ? -15.891 10.009 25.847 1.00 82.88 179 THR A C 1
ATOM 1448 O O . THR A 1 179 ? -15.677 10.810 24.935 1.00 82.88 179 THR A O 1
ATOM 1451 N N . GLY A 1 180 ? -16.951 9.200 25.843 1.00 84.25 180 GLY A N 1
ATOM 1452 C CA . GLY A 1 180 ? -17.893 9.113 24.729 1.00 84.25 180 GLY A CA 1
ATOM 1453 C C . GLY A 1 180 ? -17.461 8.147 23.620 1.00 84.25 180 GLY A C 1
ATOM 1454 O O . GLY A 1 180 ? -16.669 7.229 23.827 1.00 84.25 180 GLY A O 1
ATOM 1455 N N . ILE A 1 181 ? -18.044 8.328 22.429 1.00 88.12 181 ILE A N 1
ATOM 1456 C CA . ILE A 1 181 ? -17.811 7.443 21.282 1.00 88.12 181 ILE A CA 1
ATOM 1457 C C . ILE A 1 181 ? -16.766 8.056 20.348 1.00 88.12 181 ILE A C 1
ATOM 1459 O O . ILE A 1 181 ? -16.986 9.132 19.788 1.00 88.12 181 ILE A O 1
ATOM 1463 N N . ILE A 1 182 ? -15.669 7.335 20.121 1.00 87.12 182 ILE A N 1
ATOM 1464 C CA . ILE A 1 182 ? -14.700 7.635 19.064 1.00 87.12 182 ILE A CA 1
ATOM 1465 C C . ILE A 1 182 ? -15.107 6.882 17.804 1.00 87.12 182 ILE A C 1
ATOM 1467 O O . ILE A 1 182 ? -15.371 5.684 17.861 1.00 87.12 182 ILE A O 1
ATOM 1471 N N . TRP A 1 183 ? -15.084 7.573 16.666 1.00 88.50 183 TRP A N 1
ATOM 1472 C CA . TRP A 1 183 ? -15.317 6.991 15.349 1.00 88.50 183 TRP A CA 1
ATOM 1473 C C . TRP A 1 183 ? -14.075 7.122 14.474 1.00 88.50 183 TRP A C 1
ATOM 1475 O O . TRP A 1 183 ? -13.449 8.182 14.424 1.00 88.50 183 TRP A O 1
ATOM 1485 N N . LYS A 1 184 ? -13.742 6.056 13.749 1.00 86.50 184 LYS A N 1
ATOM 1486 C CA . LYS A 1 184 ? -12.684 6.045 12.738 1.00 86.50 184 LYS A CA 1
ATOM 1487 C C . LYS A 1 184 ? -13.200 5.367 11.478 1.00 86.50 184 LYS A C 1
ATOM 1489 O O . LYS A 1 184 ? -13.578 4.202 11.507 1.00 86.50 184 LYS A O 1
ATOM 1494 N N . GLU A 1 185 ? -13.211 6.101 10.373 1.00 85.94 185 GLU A N 1
ATOM 1495 C CA . GLU A 1 185 ? -13.534 5.534 9.064 1.00 85.94 185 GLU A CA 1
ATOM 1496 C C . GLU A 1 185 ? -12.464 4.506 8.658 1.00 85.94 185 GLU A C 1
ATOM 1498 O O . GLU A 1 185 ? -11.264 4.729 8.854 1.00 85.94 185 GLU A O 1
ATOM 1503 N N . LEU A 1 186 ? -12.909 3.365 8.134 1.00 83.31 186 LEU A N 1
ATOM 1504 C CA . LEU A 1 186 ? -12.049 2.303 7.621 1.00 83.31 186 LEU A CA 1
ATOM 1505 C C . LEU A 1 186 ? -11.896 2.424 6.102 1.00 83.31 186 LEU A C 1
ATOM 1507 O O . LEU A 1 186 ? -12.670 3.098 5.433 1.00 83.31 186 LEU A O 1
ATOM 1511 N N . TYR A 1 187 ? -10.899 1.732 5.547 1.00 77.62 187 TYR A N 1
ATOM 1512 C CA . TYR A 1 187 ? -10.719 1.660 4.093 1.00 77.62 187 TYR A CA 1
ATOM 1513 C C . TYR A 1 187 ? -11.883 0.934 3.392 1.00 77.62 187 TYR A C 1
ATOM 1515 O O . TYR A 1 187 ? -12.235 1.261 2.262 1.00 77.62 187 TYR A O 1
ATOM 1523 N N . MET A 1 188 ? -12.505 -0.037 4.071 1.00 80.50 188 MET A N 1
ATOM 1524 C CA . MET A 1 188 ? -13.698 -0.718 3.566 1.00 80.50 188 MET A CA 1
ATOM 1525 C C . MET A 1 188 ? -14.856 0.276 3.424 1.00 80.50 188 MET A C 1
ATOM 1527 O O . MET A 1 188 ? -15.129 1.058 4.336 1.00 80.50 188 MET A O 1
ATOM 1531 N N . ALA A 1 189 ? -15.566 0.217 2.296 1.00 84.31 189 ALA A N 1
ATOM 1532 C CA . ALA A 1 189 ? -16.658 1.139 2.005 1.00 84.31 189 ALA A CA 1
ATOM 1533 C C . ALA A 1 189 ? -17.709 1.149 3.128 1.00 84.31 189 ALA A C 1
ATOM 1535 O O . ALA A 1 189 ? -18.152 0.091 3.587 1.00 84.31 189 ALA A O 1
ATOM 1536 N N . ASN A 1 190 ? -18.104 2.357 3.547 1.00 89.44 190 ASN A N 1
ATOM 1537 C CA . ASN A 1 190 ? -19.149 2.605 4.550 1.00 89.44 190 ASN A CA 1
ATOM 1538 C C . ASN A 1 190 ? -18.971 1.779 5.827 1.00 89.44 190 ASN A C 1
ATOM 1540 O O . ASN A 1 190 ? -19.928 1.222 6.372 1.00 89.44 190 ASN A O 1
ATOM 1544 N N . SER A 1 191 ? -17.716 1.662 6.255 1.00 90.31 191 SER A N 1
ATOM 1545 C CA . SER A 1 191 ? -17.328 0.929 7.447 1.00 90.31 191 SER A CA 1
ATOM 1546 C C . SER A 1 191 ? -16.628 1.868 8.414 1.00 90.31 191 SER A C 1
ATOM 1548 O O . SER A 1 191 ? -15.695 2.585 8.046 1.00 90.31 191 SER A O 1
ATOM 1550 N N . TRP A 1 192 ? -17.061 1.844 9.669 1.00 91.44 192 TRP A N 1
ATOM 1551 C CA . TRP A 1 192 ? -16.470 2.640 10.735 1.00 91.44 192 TRP A CA 1
ATOM 1552 C C . TRP A 1 192 ? -16.131 1.747 11.916 1.00 91.44 192 TRP A C 1
ATOM 1554 O O . TRP A 1 192 ? -16.951 0.957 12.381 1.00 91.44 192 TRP A O 1
ATOM 1564 N N . LEU A 1 193 ? -14.915 1.906 12.416 1.00 90.38 193 LEU A N 1
ATOM 1565 C CA . LEU A 1 193 ? -14.516 1.423 13.723 1.00 90.38 193 LEU A CA 1
ATOM 1566 C C . LEU A 1 193 ? -15.047 2.395 14.776 1.00 90.38 193 LEU A C 1
ATOM 1568 O O . LEU A 1 193 ? -14.898 3.613 14.630 1.00 90.38 193 LEU A O 1
ATOM 1572 N N . TYR A 1 194 ? -15.634 1.859 15.838 1.00 89.88 194 TYR A N 1
ATOM 1573 C CA . TYR A 1 194 ? -16.056 2.630 16.998 1.00 89.88 194 TYR A CA 1
ATOM 1574 C C . TYR A 1 194 ? -15.411 2.110 18.274 1.00 89.88 194 TYR A C 1
ATOM 1576 O O . TYR A 1 194 ? -15.114 0.921 18.396 1.00 89.88 194 TYR A O 1
ATOM 1584 N N . ILE A 1 195 ? -15.235 3.013 19.235 1.00 88.19 195 ILE A N 1
ATOM 1585 C CA . ILE A 1 195 ? -14.858 2.704 20.617 1.00 88.19 195 ILE A CA 1
ATOM 1586 C C . ILE A 1 195 ? -15.749 3.536 21.524 1.00 88.19 195 ILE A C 1
ATOM 1588 O O . ILE A 1 195 ? -15.944 4.722 21.266 1.00 88.19 195 ILE A O 1
ATOM 1592 N N . THR A 1 196 ? -16.285 2.930 22.576 1.00 88.75 196 THR A N 1
ATOM 1593 C CA . THR A 1 196 ? -17.154 3.593 23.542 1.00 88.75 196 THR A CA 1
ATOM 1594 C C . THR A 1 196 ? -16.822 3.189 24.975 1.00 88.75 196 THR A C 1
ATOM 1596 O O . THR A 1 196 ? -16.506 2.036 25.297 1.00 88.75 196 THR A O 1
ATOM 1599 N N . ASP A 1 197 ? -16.900 4.166 25.867 1.00 87.00 197 ASP A N 1
ATOM 1600 C CA . ASP A 1 197 ? -16.666 4.012 27.296 1.00 87.00 197 ASP A CA 1
ATOM 1601 C C . ASP A 1 197 ? -17.824 3.299 28.016 1.00 87.00 197 ASP A C 1
ATOM 1603 O O . ASP A 1 197 ? -17.587 2.572 28.986 1.00 87.00 197 ASP A O 1
ATOM 1607 N N . HIS A 1 198 ? -19.048 3.394 27.490 1.00 87.38 198 HIS A N 1
ATOM 1608 C CA . HIS A 1 198 ? -20.251 2.771 28.046 1.00 87.38 198 HIS A CA 1
ATOM 1609 C C . HIS A 1 198 ? -21.187 2.208 26.966 1.00 87.38 198 HIS A C 1
ATOM 1611 O O . HIS A 1 198 ? -21.074 2.502 25.782 1.00 87.38 198 HIS A O 1
ATOM 1617 N N . THR A 1 199 ? -22.140 1.376 27.387 1.00 90.06 199 THR A N 1
ATOM 1618 C CA . THR A 1 199 ? -23.189 0.874 26.492 1.00 90.06 199 THR A CA 1
ATOM 1619 C C . THR A 1 199 ? -23.997 2.040 25.945 1.00 90.06 199 THR A C 1
ATOM 1621 O O . THR A 1 199 ? -24.621 2.763 26.723 1.00 90.06 199 THR A O 1
ATOM 1624 N N . THR A 1 200 ? -24.006 2.212 24.624 1.00 90.62 200 THR A N 1
ATOM 1625 C CA . THR A 1 200 ? -24.663 3.352 23.979 1.00 90.62 200 THR A CA 1
ATOM 1626 C C . THR A 1 200 ? -25.625 2.884 22.894 1.00 90.62 200 THR A C 1
ATOM 1628 O O . THR A 1 200 ? -25.257 2.079 22.044 1.00 90.62 200 THR A O 1
ATOM 1631 N N . SER A 1 201 ? -26.856 3.408 22.902 1.00 92.69 201 SER A N 1
ATOM 1632 C CA . SER A 1 201 ? -27.797 3.234 21.787 1.00 92.69 201 SER A CA 1
ATOM 1633 C C . SER A 1 201 ? -27.476 4.237 20.687 1.00 92.69 201 SER A C 1
ATOM 1635 O O . SER A 1 201 ? -27.352 5.439 20.948 1.00 92.69 201 SER A O 1
ATOM 1637 N N . ILE A 1 202 ? -27.350 3.744 19.463 1.00 94.50 202 ILE A N 1
ATOM 1638 C CA . ILE A 1 202 ? -27.190 4.542 18.252 1.00 94.50 202 ILE A CA 1
ATOM 1639 C C . ILE A 1 202 ? -28.371 4.296 17.322 1.00 94.50 202 ILE A C 1
ATOM 1641 O O . ILE A 1 202 ? -28.909 3.193 17.249 1.00 94.50 202 ILE A O 1
ATOM 1645 N N . ALA A 1 203 ? -28.729 5.315 16.554 1.00 95.19 203 ALA A N 1
ATOM 1646 C CA . ALA A 1 203 ? -29.810 5.216 15.596 1.00 95.19 203 ALA A CA 1
ATOM 1647 C C . ALA A 1 203 ? -29.268 4.980 14.195 1.00 95.19 203 ALA A C 1
ATOM 1649 O O . ALA A 1 203 ? -28.432 5.738 13.709 1.00 95.19 203 ALA A O 1
ATOM 1650 N N . VAL A 1 204 ? -29.788 3.968 13.520 1.00 94.88 204 VAL A N 1
ATOM 1651 C CA . VAL A 1 204 ? -29.496 3.675 12.121 1.00 94.88 204 VAL A CA 1
ATOM 1652 C C . VAL A 1 204 ? -30.757 3.956 11.319 1.00 94.88 204 VAL A C 1
ATOM 1654 O O . VAL A 1 204 ? -31.801 3.360 11.575 1.00 94.88 204 VAL A O 1
ATOM 1657 N N . ILE A 1 205 ? -30.677 4.885 10.372 1.00 94.62 205 ILE A N 1
ATOM 1658 C CA . ILE A 1 205 ? -31.807 5.276 9.526 1.00 94.62 205 ILE A CA 1
ATOM 1659 C C . ILE A 1 205 ? -31.481 4.875 8.093 1.00 94.62 205 ILE A C 1
ATOM 1661 O O . ILE A 1 205 ? -30.566 5.444 7.507 1.00 94.62 205 ILE A O 1
ATOM 1665 N N . CYS A 1 206 ? -32.230 3.928 7.537 1.00 92.44 206 CYS A N 1
ATOM 1666 C CA . CYS A 1 206 ? -32.082 3.451 6.162 1.00 92.44 206 CYS A CA 1
ATOM 1667 C C . CYS A 1 206 ? -33.415 3.616 5.437 1.00 92.44 206 CYS A C 1
ATOM 1669 O O . CYS A 1 206 ? -34.433 3.157 5.950 1.00 92.44 206 CYS A O 1
ATOM 1671 N N . GLN A 1 207 ? -33.436 4.275 4.277 1.00 89.69 207 GLN A N 1
ATOM 1672 C CA . GLN A 1 207 ? -34.667 4.468 3.480 1.00 89.69 207 GLN A CA 1
ATOM 1673 C C . GLN A 1 207 ? -35.855 5.035 4.291 1.00 89.69 207 GLN A C 1
ATOM 1675 O O . GLN A 1 207 ? -37.006 4.668 4.085 1.00 89.69 207 GLN A O 1
ATOM 1680 N N . GLY A 1 208 ? -35.574 5.902 5.270 1.00 86.81 208 GLY A N 1
ATOM 1681 C CA . GLY A 1 208 ? -36.584 6.466 6.175 1.00 86.81 208 GLY A CA 1
ATOM 1682 C C . GLY A 1 208 ? -36.944 5.594 7.387 1.00 86.81 208 GLY A C 1
ATOM 1683 O O . GLY A 1 208 ? -37.502 6.117 8.350 1.00 86.81 208 GLY A O 1
ATOM 1684 N N . ASN A 1 209 ? -36.555 4.317 7.414 1.00 92.94 209 ASN A N 1
ATOM 1685 C CA . ASN A 1 209 ? -36.772 3.431 8.555 1.00 92.94 209 ASN A CA 1
ATOM 1686 C C . ASN A 1 209 ? -35.671 3.596 9.600 1.00 92.94 209 ASN A C 1
ATOM 1688 O O . ASN A 1 209 ? -34.491 3.377 9.323 1.00 92.94 209 ASN A O 1
ATOM 1692 N N . ARG A 1 210 ? -36.069 3.954 10.824 1.00 93.94 210 ARG A N 1
ATOM 1693 C CA . ARG A 1 210 ? -35.172 4.073 11.974 1.00 93.94 210 ARG A CA 1
ATOM 1694 C C . ARG A 1 210 ? -35.143 2.770 12.766 1.00 93.94 210 ARG A C 1
ATOM 1696 O O . ARG A 1 210 ? -36.178 2.276 13.197 1.00 93.94 210 ARG A O 1
ATOM 1703 N N . THR A 1 211 ? -33.939 2.282 13.027 1.00 94.38 211 THR A N 1
ATOM 1704 C CA . THR A 1 211 ? -33.654 1.179 13.948 1.00 94.38 211 THR A CA 1
ATOM 1705 C C . THR A 1 211 ? -32.672 1.650 15.013 1.00 94.38 211 THR A C 1
ATOM 1707 O O . THR A 1 211 ? -31.805 2.477 14.736 1.00 94.38 211 THR A O 1
ATOM 1710 N N . GLU A 1 212 ? -32.818 1.160 16.239 1.00 94.12 212 GLU A N 1
ATOM 1711 C CA . GLU A 1 212 ? -31.860 1.411 17.317 1.00 94.12 212 GLU A CA 1
ATOM 1712 C C . GLU A 1 212 ? -30.921 0.210 17.432 1.00 94.12 212 GLU A C 1
ATOM 1714 O O . GLU A 1 212 ? -31.358 -0.941 17.375 1.00 94.12 212 GLU A O 1
ATOM 1719 N N . LEU A 1 213 ? -29.628 0.478 17.574 1.00 93.94 213 LEU A N 1
ATOM 1720 C CA . LEU A 1 213 ? -28.598 -0.534 17.751 1.00 93.94 213 LEU A CA 1
ATOM 1721 C C . LEU A 1 213 ? -27.769 -0.190 18.984 1.00 93.94 213 LEU A C 1
ATOM 1723 O O . LEU A 1 213 ? -27.318 0.940 19.151 1.00 93.94 213 LEU A O 1
ATOM 1727 N N . THR A 1 214 ? -27.549 -1.177 19.841 1.00 94.12 214 THR A N 1
ATOM 1728 C CA . THR A 1 214 ? -26.718 -1.016 21.033 1.00 94.12 214 THR A CA 1
ATOM 1729 C C . THR A 1 214 ? -25.271 -1.353 20.694 1.00 94.12 214 THR A C 1
ATOM 1731 O O . THR A 1 214 ? -24.988 -2.466 20.254 1.00 94.12 214 THR A O 1
ATOM 1734 N N . ILE A 1 215 ? -24.356 -0.409 20.919 1.00 91.94 215 ILE A N 1
ATOM 1735 C CA . ILE A 1 215 ? -22.908 -0.623 20.807 1.00 91.94 215 ILE A CA 1
ATOM 1736 C C . ILE A 1 215 ? -22.243 -0.633 22.183 1.00 91.94 215 ILE A C 1
ATOM 1738 O O . ILE A 1 215 ? -22.650 0.088 23.100 1.00 91.94 215 ILE A O 1
ATOM 1742 N N . GLN A 1 216 ? -21.203 -1.452 22.317 1.00 89.19 216 GLN A N 1
ATOM 1743 C CA . GLN A 1 216 ? -20.401 -1.613 23.528 1.00 89.19 216 GLN A CA 1
ATOM 1744 C C . GLN A 1 216 ? -18.927 -1.789 23.163 1.00 89.19 216 GLN A C 1
ATOM 1746 O O . GLN A 1 216 ? -18.611 -2.275 22.079 1.00 89.19 216 GLN A O 1
ATOM 1751 N N . GLU A 1 217 ? -18.050 -1.384 24.084 1.00 85.25 217 GLU A N 1
ATOM 1752 C CA . GLU A 1 217 ? -16.593 -1.544 24.000 1.00 85.25 217 GLU A CA 1
ATOM 1753 C C . GLU A 1 217 ? -15.989 -1.024 22.694 1.00 85.25 217 GLU A C 1
ATOM 1755 O O . GLU A 1 217 ? -15.857 0.186 22.531 1.00 85.25 217 GLU A O 1
ATOM 1760 N N . SER A 1 218 ? -15.622 -1.909 21.772 1.00 86.25 218 SER A N 1
ATOM 1761 C CA . SER A 1 218 ? -15.099 -1.565 20.455 1.00 86.25 218 SER A CA 1
ATOM 1762 C C . SER A 1 218 ? -15.659 -2.514 19.409 1.00 86.25 218 SER A C 1
ATOM 1764 O O . SER A 1 218 ? -15.905 -3.683 19.699 1.00 86.25 218 SER A O 1
ATOM 1766 N N . GLY A 1 219 ? -15.837 -2.035 18.186 1.00 87.94 219 GLY A N 1
ATOM 1767 C CA . GLY A 1 219 ? -16.335 -2.871 17.105 1.00 87.94 219 GLY A CA 1
ATOM 1768 C C . GLY A 1 219 ? -16.346 -2.150 15.772 1.00 87.94 219 GLY A C 1
ATOM 1769 O O . GLY A 1 219 ? -16.038 -0.963 15.678 1.00 87.94 219 GLY A O 1
ATOM 1770 N N . ILE A 1 220 ? -16.701 -2.888 14.728 1.00 90.50 220 ILE A N 1
ATOM 1771 C CA . ILE A 1 220 ? -16.829 -2.360 13.374 1.00 90.50 220 ILE A CA 1
ATOM 1772 C C . ILE A 1 220 ? -18.304 -2.377 13.004 1.00 90.50 220 ILE A C 1
ATOM 1774 O O . ILE A 1 220 ? -18.974 -3.400 13.138 1.00 90.50 220 ILE A O 1
ATOM 1778 N N . ILE A 1 221 ? -18.805 -1.246 12.515 1.00 91.94 221 ILE A N 1
ATOM 1779 C CA . ILE A 1 221 ? -20.126 -1.162 11.903 1.00 91.94 221 ILE A CA 1
ATOM 1780 C C . ILE A 1 221 ? -19.970 -0.910 10.409 1.00 91.94 221 ILE A C 1
ATOM 1782 O O . ILE A 1 221 ? -19.290 0.026 9.992 1.00 91.94 221 ILE A O 1
ATOM 1786 N N . GLN A 1 222 ? -20.619 -1.749 9.611 1.00 92.06 222 GLN A N 1
ATOM 1787 C CA . GLN A 1 222 ? -20.704 -1.601 8.165 1.00 92.06 222 GLN A CA 1
ATOM 1788 C C . GLN A 1 222 ? -22.166 -1.418 7.771 1.00 92.06 222 GLN A C 1
ATOM 1790 O O . GLN A 1 222 ? -23.046 -2.124 8.275 1.00 92.06 222 GLN A O 1
ATOM 1795 N N . LYS A 1 223 ? -22.437 -0.442 6.901 1.00 91.31 223 LYS A N 1
ATOM 1796 C CA . LYS A 1 223 ? -23.792 -0.131 6.426 1.00 91.31 223 LYS A CA 1
ATOM 1797 C C . LYS A 1 223 ? -23.828 0.108 4.919 1.00 91.31 223 LYS A C 1
ATOM 1799 O O . LYS A 1 223 ? -22.812 0.395 4.294 1.00 91.31 223 LYS A O 1
ATOM 1804 N N . SER A 1 224 ? -25.011 -0.038 4.329 1.00 87.69 224 SER A N 1
ATOM 1805 C CA . SER A 1 224 ? -25.254 0.287 2.925 1.00 87.69 224 SER A CA 1
ATOM 1806 C C . SER A 1 224 ? -25.259 1.804 2.688 1.00 87.69 224 SER A C 1
ATOM 1808 O O . SER A 1 224 ? -25.276 2.604 3.624 1.00 87.69 224 SER A O 1
ATOM 1810 N N . GLN A 1 225 ? -25.196 2.209 1.418 1.00 87.88 225 GLN A N 1
ATOM 1811 C CA . GLN A 1 225 ? -25.054 3.615 1.006 1.00 87.88 225 GLN A CA 1
ATOM 1812 C C . GLN A 1 225 ? -26.272 4.500 1.310 1.00 87.88 225 GLN A C 1
ATOM 1814 O O . GLN A 1 225 ? -26.176 5.720 1.285 1.00 87.88 225 GLN A O 1
ATOM 1819 N N . ASP A 1 226 ? -27.414 3.892 1.592 1.00 88.94 226 ASP A N 1
ATOM 1820 C CA . ASP A 1 226 ? -28.694 4.524 1.908 1.00 88.94 226 ASP A CA 1
ATOM 1821 C C . ASP A 1 226 ? -28.965 4.615 3.419 1.00 88.94 226 ASP A C 1
ATOM 1823 O O . ASP A 1 226 ? -30.038 5.061 3.835 1.00 88.94 226 ASP A O 1
ATOM 1827 N N . CYS A 1 227 ? -27.998 4.205 4.244 1.00 91.12 227 CYS A N 1
ATOM 1828 C CA . CYS A 1 227 ? -28.100 4.195 5.696 1.00 91.12 227 CYS A CA 1
ATOM 1829 C C . CYS A 1 227 ? -27.240 5.283 6.339 1.00 91.12 227 CYS A C 1
ATOM 1831 O O . CYS A 1 227 ? -26.034 5.323 6.128 1.00 91.12 227 CYS A O 1
ATOM 1833 N N . ILE A 1 228 ? -27.819 6.087 7.229 1.00 92.88 228 ILE A N 1
ATOM 1834 C CA . ILE A 1 228 ? -27.079 7.017 8.093 1.00 92.88 228 ILE A CA 1
ATOM 1835 C C . ILE A 1 228 ? -27.042 6.503 9.530 1.00 92.88 228 ILE A C 1
ATOM 1837 O O . ILE A 1 228 ? -28.023 5.947 10.027 1.00 92.88 228 ILE A O 1
ATOM 1841 N N . ILE A 1 229 ? -25.923 6.727 10.218 1.00 93.38 229 ILE A N 1
ATOM 1842 C CA . ILE A 1 229 ? -25.794 6.429 11.648 1.00 93.38 229 ILE A CA 1
ATOM 1843 C C . ILE A 1 229 ? -25.819 7.753 12.404 1.00 93.38 229 ILE A C 1
ATOM 1845 O O . ILE A 1 229 ? -24.999 8.632 12.153 1.00 93.38 229 ILE A O 1
ATOM 1849 N N . LYS A 1 230 ? -26.751 7.901 13.342 1.00 91.94 230 LYS A N 1
ATOM 1850 C CA . LYS A 1 230 ? -26.867 9.062 14.222 1.00 91.94 230 LYS A CA 1
ATOM 1851 C C . LYS A 1 230 ? -26.567 8.667 15.658 1.00 91.94 230 LYS A C 1
ATOM 1853 O O . LYS A 1 230 ? -27.217 7.794 16.232 1.00 91.94 230 LYS A O 1
ATOM 1858 N N . THR A 1 231 ? -25.614 9.366 16.251 1.00 88.25 231 THR A N 1
ATOM 1859 C CA . THR A 1 231 ? -25.396 9.402 17.697 1.00 88.25 231 THR A CA 1
ATOM 1860 C C . THR A 1 231 ? -25.902 10.737 18.247 1.00 88.25 231 THR A C 1
ATOM 1862 O O . THR A 1 231 ? -26.400 11.583 17.503 1.00 88.25 231 THR A O 1
ATOM 1865 N N . ARG A 1 232 ? -25.777 10.954 19.562 1.00 82.75 232 ARG A N 1
ATOM 1866 C CA . ARG A 1 232 ? -26.114 12.250 20.176 1.00 82.75 232 ARG A CA 1
ATOM 1867 C C . ARG A 1 232 ? -25.248 13.405 19.659 1.00 82.75 232 ARG A C 1
ATOM 1869 O O . ARG A 1 232 ? -25.708 14.538 19.667 1.00 82.75 232 ARG A O 1
ATOM 1876 N N . SER A 1 233 ? -24.013 13.125 19.246 1.00 80.81 233 SER A N 1
ATOM 1877 C CA . SER A 1 233 ? -23.005 14.139 18.917 1.00 80.81 233 SER A CA 1
ATOM 1878 C C . SER A 1 233 ? -22.576 14.147 17.451 1.00 80.81 233 SER A C 1
ATO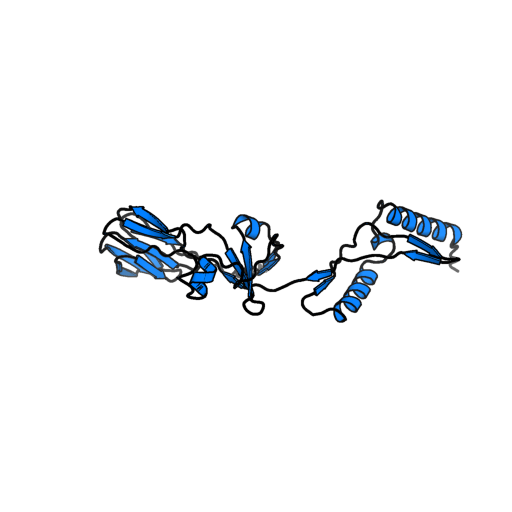M 1880 O O . SER A 1 233 ? -21.951 15.109 17.015 1.00 80.81 233 SER A O 1
ATOM 1882 N N . LEU A 1 234 ? -22.881 13.097 16.682 1.00 86.88 234 LEU A N 1
ATOM 1883 C CA . LEU A 1 234 ? -22.358 12.917 15.331 1.00 86.88 234 LEU A CA 1
ATOM 1884 C C . LEU A 1 234 ? -23.378 12.227 14.421 1.00 86.88 234 LEU A C 1
ATOM 1886 O O . LEU A 1 234 ? -24.121 11.343 14.845 1.00 86.88 234 LEU A O 1
ATOM 1890 N N . THR A 1 235 ? -23.370 12.601 13.143 1.00 90.19 235 THR A N 1
ATOM 1891 C CA . THR A 1 235 ? -24.026 11.839 12.076 1.00 90.19 235 THR A CA 1
ATOM 1892 C C . THR A 1 235 ? -22.959 11.315 11.124 1.00 90.19 235 THR A C 1
ATOM 1894 O O . THR A 1 235 ? -22.232 12.103 10.524 1.00 90.19 235 THR A O 1
ATOM 1897 N N . LEU A 1 236 ? -22.868 9.996 10.978 1.00 87.69 236 LEU A N 1
ATOM 1898 C CA . LEU A 1 236 ? -22.037 9.351 9.969 1.00 87.69 236 LEU A CA 1
ATOM 1899 C C . LEU A 1 236 ? -22.872 9.150 8.712 1.00 87.69 236 LEU A C 1
ATOM 1901 O O . LEU A 1 236 ? -23.945 8.539 8.753 1.00 87.69 236 LEU A O 1
ATOM 1905 N N . THR A 1 237 ? -22.364 9.676 7.606 1.00 87.38 237 THR A N 1
ATOM 1906 C CA . THR A 1 237 ? -22.966 9.537 6.285 1.00 87.38 237 THR A CA 1
ATOM 1907 C C . THR A 1 237 ? -22.083 8.642 5.415 1.00 87.38 237 THR A C 1
ATOM 1909 O O . THR A 1 237 ? -20.865 8.833 5.382 1.00 87.38 237 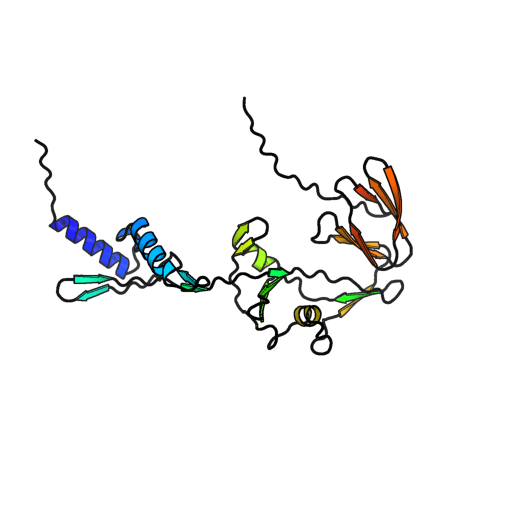THR A O 1
ATOM 1912 N N . PRO A 1 238 ? -22.662 7.639 4.740 1.00 83.25 238 PRO A N 1
ATOM 1913 C CA . PRO A 1 238 ? -21.932 6.786 3.817 1.00 83.25 238 PRO A CA 1
ATOM 1914 C C . PRO A 1 238 ? -21.500 7.573 2.578 1.00 83.25 238 PRO A C 1
ATOM 1916 O O . PRO A 1 238 ? -22.167 8.516 2.147 1.00 83.25 238 PRO A O 1
ATOM 1919 N N . LYS A 1 239 ? -20.387 7.155 1.976 1.00 80.06 239 LYS A N 1
ATOM 1920 C CA . LYS A 1 239 ? -19.932 7.690 0.693 1.00 80.06 239 LYS A CA 1
ATOM 1921 C C . LYS A 1 239 ? -20.709 7.007 -0.429 1.00 80.06 239 LYS A C 1
ATOM 1923 O O . LYS A 1 239 ? -20.753 5.777 -0.518 1.00 80.06 239 LYS A O 1
ATOM 1928 N N . LEU A 1 240 ? -21.309 7.814 -1.301 1.00 68.75 240 LEU A N 1
ATOM 1929 C CA . LEU A 1 240 ? -21.921 7.337 -2.536 1.00 68.75 240 LEU A CA 1
ATOM 1930 C C . LEU A 1 240 ? -20.804 6.875 -3.478 1.00 68.75 240 LEU A C 1
ATOM 1932 O O . LEU A 1 240 ? -19.999 7.689 -3.932 1.00 68.75 240 LEU A O 1
ATOM 1936 N N . LEU A 1 241 ? -20.738 5.573 -3.772 1.00 59.25 241 LEU A N 1
ATOM 1937 C CA . LEU A 1 241 ? -19.885 5.083 -4.854 1.00 59.25 241 LEU A CA 1
ATOM 1938 C C . LEU A 1 241 ? -20.619 5.368 -6.164 1.00 59.25 241 LEU A C 1
ATOM 1940 O O . LEU A 1 241 ? -21.361 4.524 -6.663 1.00 59.25 241 LEU A O 1
ATOM 1944 N N . TYR A 1 242 ? -20.435 6.562 -6.722 1.00 46.84 242 TYR A N 1
ATOM 1945 C CA . TYR A 1 242 ? -20.814 6.790 -8.109 1.00 46.84 242 TYR A CA 1
ATOM 1946 C C . TYR A 1 242 ? -19.922 5.900 -8.982 1.00 46.84 242 TYR A C 1
ATOM 1948 O O . TYR A 1 242 ? -18.760 6.220 -9.226 1.00 46.84 242 TYR A O 1
ATOM 1956 N N . LYS A 1 243 ? -20.457 4.775 -9.476 1.00 39.00 243 LYS A N 1
ATOM 1957 C CA . LYS A 1 243 ? -20.002 4.275 -10.776 1.00 39.00 243 LYS A CA 1
ATOM 1958 C C . LYS A 1 243 ? -20.286 5.414 -11.744 1.00 39.00 243 LYS A C 1
ATOM 1960 O O . LYS A 1 243 ? -21.438 5.826 -11.858 1.00 39.00 243 LYS A O 1
ATOM 1965 N N . SER A 1 244 ? -19.253 5.959 -12.372 1.00 34.12 244 SER A N 1
ATOM 1966 C CA . SER A 1 244 ? -19.406 6.865 -13.501 1.00 34.12 244 SER A CA 1
ATOM 1967 C C . SER A 1 244 ? -20.319 6.186 -14.520 1.00 34.12 244 SER A C 1
ATOM 1969 O O . SER A 1 244 ? -19.924 5.252 -15.212 1.00 34.12 244 SER A O 1
ATOM 1971 N N . ILE A 1 245 ? -21.579 6.608 -14.562 1.00 33.91 245 ILE A N 1
ATOM 1972 C CA . ILE A 1 245 ? -22.459 6.305 -15.679 1.00 33.91 245 ILE A CA 1
ATOM 1973 C C . ILE A 1 245 ? -21.880 7.136 -16.826 1.00 33.91 245 ILE A C 1
ATOM 1975 O O . ILE A 1 245 ? -21.828 8.362 -16.686 1.00 33.91 245 ILE A O 1
ATOM 1979 N N . PRO A 1 246 ? -21.391 6.532 -17.923 1.00 35.31 246 PRO A N 1
ATOM 1980 C CA . PRO A 1 246 ? -21.075 7.311 -19.103 1.00 35.31 246 PRO A CA 1
ATOM 1981 C C . PRO A 1 246 ? -22.403 7.866 -19.611 1.00 35.31 246 PRO A C 1
ATOM 1983 O O . PRO A 1 246 ? -23.222 7.144 -20.178 1.00 35.31 246 PRO A O 1
ATOM 1986 N N . VAL A 1 247 ? -22.652 9.146 -19.350 1.00 33.22 247 VAL A N 1
ATOM 1987 C CA . VAL A 1 247 ? -23.728 9.859 -20.025 1.00 33.22 247 VAL A CA 1
ATOM 1988 C C . VAL A 1 247 ? -23.234 10.089 -21.447 1.00 33.22 247 VAL A C 1
ATOM 1990 O O . VAL A 1 247 ? -22.458 11.001 -21.715 1.00 33.22 247 VAL A O 1
ATOM 1993 N N . LEU A 1 248 ? -23.660 9.212 -22.355 1.00 36.56 248 LEU A N 1
ATOM 1994 C CA . LEU A 1 248 ? -23.779 9.547 -23.767 1.00 36.56 248 LEU A CA 1
ATOM 1995 C C . LEU A 1 248 ? -24.785 10.697 -23.856 1.00 36.56 248 LEU A C 1
ATOM 1997 O O . LEU A 1 248 ? -25.992 10.473 -23.799 1.00 36.56 248 LEU A O 1
ATOM 2001 N N . SER A 1 249 ? -24.303 11.933 -23.952 1.00 29.17 249 SER A N 1
ATOM 2002 C CA . SER A 1 249 ? -25.139 13.032 -24.422 1.00 29.17 249 SER A CA 1
ATOM 2003 C C . SER A 1 249 ? -25.154 12.988 -25.946 1.00 29.17 249 SER A C 1
ATOM 2005 O O . SER A 1 249 ? -24.234 13.469 -26.606 1.00 29.17 249 SER A O 1
ATOM 2007 N N . SER A 1 250 ? -26.192 12.362 -26.491 1.00 30.53 250 SER A N 1
ATOM 2008 C CA . SER A 1 250 ? -26.649 12.575 -27.858 1.00 30.53 250 SER A CA 1
ATOM 2009 C C . SER A 1 250 ? -27.753 13.630 -27.847 1.00 30.53 250 SER A C 1
ATOM 2011 O O . SER A 1 250 ? -28.849 13.349 -27.357 1.00 30.53 250 SER A O 1
ATOM 2013 N N . SER A 1 251 ? -27.455 14.804 -28.396 1.00 33.91 251 SER A N 1
ATOM 2014 C CA . SER A 1 251 ? -28.398 15.739 -29.029 1.00 33.91 251 SER A CA 1
ATOM 2015 C C . SER A 1 251 ? -27.611 16.883 -29.643 1.00 33.91 251 SER A C 1
ATOM 2017 O O . SER A 1 251 ? -26.846 17.503 -28.868 1.00 33.91 251 SER A O 1
#

Sequence (251 aa):
MYEVDSNYIEEVSILYGRILDIHFGRRHIFELLSAAKVTAIIEEAQLKLPSSLRILQTPIMKTPVQHISNEILMKVHFSVSEFTSFDLIKVTPIPLKITKTSYWISKEPRTVLAVDYNTQIYFELTDDELKSSIPLTANAFLCSPMVVKNIDSNPNCIIDHLHNRLDRFKCHIEEKTSTGIIWKELYMANSWLYITDHTTSIAVICQGNRTELTIQESGIIQKSQDCIIKTRSLTLTPKLLYKSIPVLSSS

Foldseek 3Di:
DDDDDDDVVVVVVVLVVQVVCLQVLNDDCCVNPPLVRLVVVQVVVCVVDDPQKHWDSGWDSNWDWDDDDPDIDTHIHTDIDGHDQWDKAFDDWFWADDALFKTKTFPDARWIKTADPVQQKIDTHHPVQQVVFDDPDPRDTHGDDPDIGHCPVDNDPVSCVVVVVCPPDDGHMDMDGHAAKDWDDDPPFQKIKIAHSDWFWKWKAAPNDIDIDIDYGIDMDHDDQRIWIDDPVDIDHTDDPPPPPPPPDDD

Organism: NCBI:txid559131